Protein AF-A0A4Z1RIA7-F1 (afdb_monomer_lite)

pLDDT: mean 84.28, std 18.76, range [36.44, 98.56]

Sequence (255 aa):
MRRILIAASLSALLVACDGTPTATSRDLDDAALQARSAAAPAGDPALAQDLVVSTNEPFLQARVEDGVLVLTGVDIGERRLVVERSIVDGATRTIIGRDATGSVEARVYARPCEDSMSGAAFPLSGELTVDGHGPHPGCARPAAMPAPGEPGADSTGALLPAVFVGRWAPDAAACADPASIEAIVITGDAIRFHESVGRPREVRMEGDDAATVVFAYEGEGHQWESEQRLRLPEADTLEITGPEQLRLQRVRCAE

Foldseek 3Di:
DDDDDDDDDDDDDDDDDDDDDPPDPDPVPVVVVVPPPPPQPPADPQLVAWKWWAFPVQGWIWTDDPQWTWIDGDPPHTDIFGWPDWDGHHQKIWTWTDDPVAIKIKIKGQPWDQAPQQRDIERIWMFMQDRNRDRGTTGMHHPPFDDPVPCTPPPPAQFDDPLPAAKWALDQVLLVDPPRQRIWGDDRQWIDGRQKIWGFRDWADPDPFKIWTWTFMDGPSYTDIWIWIWGCPDSQWIWIATPPRDIGIIGGRDD

Organism: NCBI:txid2565782

Secondary structure (DSSP, 8-state):
------------------------S-STTHHHHHTT---PPPPPGGGTS-EEEEESSS-EEEEEETTEEEEEETTT--EEEEEEEEEEETTEEEEEEE-SS-EEEEEEESS-EE-TTT--EESEEEEEEETTEEEEEEEEEETTSPPTTS--TT--PPPPPGGG-EEEESSHHHHH-TT-TT-EEEETTEEEETTEEEEEEEEEESSTTEEEEEEEEEETTEEEEEEEEEEEEETTEEEEE-GGG-EEEEEEPP-

Radius of gyration: 34.76 Å; chains: 1; bounding box: 113×26×97 Å

Structure (mmCIF, N/CA/C/O backbone):
data_AF-A0A4Z1RIA7-F1
#
_entry.id   AF-A0A4Z1RIA7-F1
#
loop_
_atom_site.group_PDB
_atom_site.id
_atom_site.type_symbol
_atom_site.label_atom_id
_atom_site.label_alt_id
_atom_site.label_comp_id
_atom_site.label_asym_id
_atom_site.label_entity_id
_atom_site.label_seq_id
_atom_site.pdbx_PDB_ins_code
_atom_site.Cartn_x
_atom_site.Cartn_y
_atom_site.Cartn_z
_atom_site.occupancy
_atom_site.B_iso_or_equiv
_atom_site.auth_seq_id
_atom_site.auth_comp_id
_atom_site.auth_asym_id
_atom_site.auth_atom_id
_atom_site.pdbx_PDB_model_num
ATOM 1 N N . MET A 1 1 ? 52.836 9.957 -63.590 1.00 36.44 1 MET A N 1
ATOM 2 C CA . MET A 1 1 ? 53.916 9.568 -64.529 1.00 36.44 1 MET A CA 1
ATOM 3 C C . MET A 1 1 ? 55.116 9.066 -63.725 1.00 36.44 1 MET A C 1
ATOM 5 O O . MET A 1 1 ? 55.490 9.784 -62.815 1.00 36.44 1 MET A O 1
ATOM 9 N N . ARG A 1 2 ? 55.680 7.891 -64.093 1.00 39.38 2 ARG A N 1
ATOM 10 C CA . ARG A 1 2 ? 56.975 7.268 -63.667 1.00 39.38 2 ARG A CA 1
ATOM 11 C C . ARG A 1 2 ? 57.122 6.963 -62.156 1.00 39.38 2 ARG A C 1
ATOM 13 O O . ARG A 1 2 ? 57.130 7.889 -61.369 1.00 39.38 2 ARG A O 1
ATOM 20 N N . ARG A 1 3 ? 57.133 5.725 -61.621 1.00 53.41 3 ARG A N 1
ATOM 21 C CA . ARG A 1 3 ? 57.909 4.473 -61.868 1.00 53.41 3 ARG A CA 1
ATOM 22 C C . ARG A 1 3 ? 59.426 4.676 -61.982 1.00 53.41 3 ARG A C 1
ATOM 24 O O . ARG A 1 3 ? 59.824 5.271 -62.972 1.00 53.41 3 ARG A O 1
ATOM 31 N N . ILE A 1 4 ? 60.188 4.109 -61.028 1.00 51.06 4 ILE A N 1
ATOM 32 C CA . ILE A 1 4 ? 61.506 3.401 -61.079 1.00 51.06 4 ILE A CA 1
ATOM 33 C C . ILE A 1 4 ? 61.793 2.989 -59.604 1.00 51.06 4 ILE A C 1
ATOM 35 O O . ILE A 1 4 ? 61.741 3.865 -58.752 1.00 51.06 4 ILE A O 1
ATOM 39 N N . LEU A 1 5 ? 61.830 1.736 -59.120 1.00 50.25 5 LEU A N 1
ATOM 40 C CA . LEU A 1 5 ? 62.559 0.478 -59.408 1.00 50.25 5 LEU A CA 1
ATOM 41 C C . LEU A 1 5 ? 64.058 0.425 -59.001 1.00 50.25 5 LEU A C 1
ATOM 43 O O . LEU A 1 5 ? 64.899 0.989 -59.683 1.00 50.25 5 LEU A O 1
ATOM 47 N N . ILE A 1 6 ? 64.310 -0.433 -57.990 1.00 46.91 6 ILE A N 1
ATOM 48 C CA . ILE A 1 6 ? 65.403 -1.429 -57.816 1.00 46.91 6 ILE A CA 1
ATOM 49 C C . ILE A 1 6 ? 66.757 -0.996 -57.210 1.00 46.91 6 ILE A C 1
ATOM 51 O O . ILE A 1 6 ? 67.418 -0.104 -57.723 1.00 46.91 6 ILE A O 1
ATOM 55 N N . ALA A 1 7 ? 67.178 -1.783 -56.197 1.00 43.69 7 ALA A N 1
ATOM 56 C CA . ALA A 1 7 ? 68.503 -2.418 -55.960 1.00 43.69 7 ALA A CA 1
ATOM 57 C C . ALA A 1 7 ? 68.909 -2.253 -54.477 1.00 43.69 7 ALA A C 1
ATOM 59 O O . ALA A 1 7 ? 69.115 -1.134 -54.032 1.00 43.69 7 ALA A O 1
ATOM 60 N N . ALA A 1 8 ? 68.889 -3.252 -53.585 1.00 51.88 8 ALA A N 1
ATOM 61 C CA . ALA A 1 8 ? 69.599 -4.540 -53.541 1.00 51.88 8 ALA A CA 1
ATOM 62 C C . ALA A 1 8 ? 71.130 -4.423 -53.672 1.00 51.88 8 ALA A C 1
ATOM 64 O O . ALA A 1 8 ? 71.622 -4.258 -54.783 1.00 51.88 8 ALA A O 1
ATOM 65 N N . SER A 1 9 ? 71.856 -4.564 -52.550 1.00 50.50 9 SER A N 1
ATOM 66 C CA . SER A 1 9 ? 73.120 -5.327 -52.356 1.00 50.50 9 SER A CA 1
ATOM 67 C C . SER A 1 9 ? 73.729 -4.949 -50.989 1.00 50.50 9 SER A C 1
ATOM 69 O O . SER A 1 9 ? 73.821 -3.763 -50.703 1.00 50.50 9 SER A O 1
ATOM 71 N N . LEU A 1 10 ? 73.951 -5.834 -50.009 1.00 44.38 10 LEU A N 1
ATOM 72 C CA . LEU A 1 10 ? 74.805 -7.034 -49.868 1.00 44.38 10 LEU A CA 1
ATOM 73 C C . LEU A 1 10 ? 76.137 -6.708 -49.147 1.00 44.38 10 LEU A C 1
ATOM 75 O O . LEU A 1 10 ? 76.879 -5.846 -49.605 1.00 44.38 10 LEU A O 1
ATOM 79 N N . SER A 1 11 ? 76.437 -7.513 -48.112 1.00 42.78 11 SER A N 1
ATOM 80 C CA . SER A 1 11 ? 77.766 -7.801 -47.514 1.00 42.78 11 SER A CA 1
ATOM 81 C C . SER A 1 11 ? 78.312 -6.804 -46.472 1.00 42.78 11 SER A C 1
ATOM 83 O O . SER A 1 11 ? 78.174 -5.606 -46.643 1.00 42.78 11 SER A O 1
ATOM 85 N N . ALA A 1 12 ? 79.022 -7.174 -45.398 1.00 47.47 12 ALA A N 1
ATOM 86 C CA . ALA A 1 12 ? 79.348 -8.439 -44.730 1.00 47.47 12 ALA A CA 1
ATOM 87 C C . ALA A 1 12 ? 80.105 -8.106 -43.413 1.00 47.47 12 ALA A C 1
ATOM 89 O O . ALA A 1 12 ? 80.817 -7.111 -43.371 1.00 47.47 12 ALA A O 1
ATOM 90 N N . LEU A 1 13 ? 79.972 -8.991 -42.410 1.00 56.31 13 LEU A N 1
ATOM 91 C CA . LEU A 1 13 ? 80.941 -9.392 -41.362 1.00 56.31 13 LEU A CA 1
ATOM 92 C C . LEU A 1 13 ? 81.627 -8.331 -40.469 1.00 56.31 13 LEU A C 1
ATOM 94 O O . LEU A 1 13 ? 82.379 -7.498 -40.955 1.00 56.31 13 LEU A O 1
ATOM 98 N N . LEU A 1 14 ? 81.543 -8.519 -39.140 1.00 57.00 14 LEU A N 1
ATOM 99 C CA . LEU A 1 14 ? 82.699 -8.839 -38.277 1.00 57.00 14 LEU A CA 1
ATOM 100 C C . LEU A 1 14 ? 82.263 -9.275 -36.859 1.00 57.00 14 LEU A C 1
ATOM 102 O O . LEU A 1 14 ? 81.163 -8.983 -36.401 1.00 57.00 14 LEU A O 1
ATOM 106 N N . VAL A 1 15 ? 83.141 -10.059 -36.236 1.00 53.97 15 VAL A N 1
ATOM 107 C CA . VAL A 1 15 ? 82.981 -10.990 -35.103 1.00 53.97 15 VAL A CA 1
ATOM 108 C C . VAL A 1 15 ? 83.553 -10.411 -33.785 1.00 53.97 15 VAL A C 1
ATOM 110 O O . VAL A 1 15 ? 84.551 -9.706 -33.858 1.00 53.97 15 VAL A O 1
ATOM 113 N N . ALA A 1 16 ? 82.978 -10.836 -32.635 1.00 46.72 16 ALA A N 1
ATOM 114 C CA . ALA A 1 16 ? 83.535 -10.969 -31.252 1.00 46.72 16 ALA A CA 1
ATOM 115 C C . ALA A 1 16 ? 84.038 -9.712 -30.487 1.00 46.72 16 ALA A C 1
ATOM 117 O O . ALA A 1 16 ? 84.539 -8.785 -31.099 1.00 46.72 16 ALA A O 1
ATOM 118 N N . CYS A 1 17 ? 84.031 -9.589 -29.147 1.00 50.62 17 CYS A N 1
ATOM 119 C CA . CYS A 1 17 ? 83.602 -10.408 -27.997 1.00 50.62 17 CYS A CA 1
ATOM 120 C C . CYS A 1 17 ? 83.458 -9.507 -26.737 1.00 50.62 17 CYS A C 1
ATOM 122 O O . CYS A 1 17 ? 84.152 -8.501 -26.625 1.00 50.62 17 CYS A O 1
ATOM 124 N N . ASP A 1 18 ? 82.624 -9.972 -25.798 1.00 49.59 18 ASP A N 1
ATOM 125 C CA . ASP A 1 18 ? 82.571 -9.760 -24.335 1.00 49.59 18 ASP A CA 1
ATOM 126 C C . ASP A 1 18 ? 82.435 -8.369 -23.683 1.00 49.59 18 ASP A C 1
ATOM 128 O O . ASP A 1 18 ? 83.327 -7.525 -23.701 1.00 49.59 18 ASP A O 1
ATOM 132 N N . GLY A 1 19 ? 81.339 -8.231 -22.923 1.00 47.34 19 GLY A N 1
ATOM 133 C CA . GLY A 1 19 ? 81.166 -7.215 -21.885 1.00 47.34 19 GLY A CA 1
ATOM 134 C C . GLY A 1 19 ? 79.709 -7.039 -21.444 1.00 47.34 19 GLY A C 1
ATOM 135 O O . GLY A 1 19 ? 79.021 -6.190 -21.986 1.00 47.34 19 GLY A O 1
ATOM 136 N N . THR A 1 20 ? 79.270 -7.846 -20.471 1.00 57.53 20 THR A N 1
ATOM 137 C CA . THR A 1 20 ? 78.213 -7.589 -19.457 1.00 57.53 20 THR A CA 1
ATOM 138 C C . THR A 1 20 ? 76.873 -6.954 -19.907 1.00 57.53 20 THR A C 1
ATOM 140 O O . THR A 1 20 ? 76.843 -5.788 -20.298 1.00 57.53 20 THR A O 1
ATOM 143 N N . PRO A 1 21 ? 75.710 -7.623 -19.742 1.00 49.81 21 PRO A N 1
ATOM 144 C CA . PRO A 1 21 ? 74.426 -7.013 -20.075 1.00 49.81 21 PRO A CA 1
ATOM 145 C C . PRO A 1 21 ? 73.998 -6.018 -18.987 1.00 49.81 21 PRO A C 1
ATOM 147 O O . PRO A 1 21 ? 73.459 -6.395 -17.948 1.00 49.81 21 PRO A O 1
ATOM 150 N N . THR A 1 22 ? 74.186 -4.725 -19.247 1.00 47.41 22 THR A N 1
ATOM 151 C CA . THR A 1 22 ? 73.386 -3.682 -18.596 1.00 47.41 22 THR A CA 1
ATOM 152 C C . THR A 1 22 ? 72.028 -3.671 -19.288 1.00 47.41 22 THR A C 1
ATOM 154 O O . THR A 1 22 ? 71.890 -3.153 -20.399 1.00 47.41 22 THR A O 1
ATOM 157 N N . ALA A 1 23 ? 71.044 -4.305 -18.647 1.00 49.53 23 ALA A N 1
ATOM 158 C CA . ALA A 1 23 ? 69.651 -4.305 -19.072 1.00 49.53 23 ALA A CA 1
ATOM 159 C C . ALA A 1 23 ? 69.201 -2.863 -19.338 1.00 49.53 23 ALA A C 1
ATOM 161 O O . ALA A 1 23 ? 69.176 -2.009 -18.451 1.00 49.53 23 ALA A O 1
ATOM 162 N N . THR A 1 24 ? 68.933 -2.588 -20.609 1.00 45.00 24 THR A N 1
ATOM 163 C CA . THR A 1 24 ? 68.524 -1.282 -21.099 1.00 45.00 24 THR A CA 1
ATOM 164 C C . THR A 1 24 ? 67.050 -1.103 -20.771 1.00 45.00 24 THR A C 1
ATOM 166 O O . THR A 1 24 ? 66.215 -1.955 -21.056 1.00 45.00 24 THR A O 1
ATOM 169 N N . SER A 1 25 ? 66.757 0.024 -20.142 1.00 53.94 25 SER A N 1
ATOM 170 C CA . SER A 1 25 ? 65.465 0.504 -19.667 1.00 53.94 25 SER A CA 1
ATOM 171 C C . SER A 1 25 ? 64.460 0.754 -20.802 1.00 53.94 25 SER A C 1
ATOM 173 O O . SER A 1 25 ? 64.159 1.905 -21.122 1.00 53.94 25 SER A O 1
ATOM 175 N N . ARG A 1 26 ? 63.963 -0.307 -21.446 1.00 49.25 26 ARG A N 1
ATOM 176 C CA . ARG A 1 26 ? 62.929 -0.213 -22.494 1.00 49.25 26 ARG A CA 1
ATOM 177 C C . ARG A 1 26 ? 61.716 -1.127 -22.311 1.00 49.25 26 ARG A C 1
ATOM 179 O O . ARG A 1 26 ? 60.815 -1.052 -23.130 1.00 49.25 26 ARG A O 1
ATOM 186 N N . ASP A 1 27 ? 61.649 -1.870 -21.206 1.00 46.81 27 ASP A N 1
ATOM 187 C CA . ASP A 1 27 ? 60.490 -2.709 -20.848 1.00 46.81 27 ASP A CA 1
ATOM 188 C C . ASP A 1 27 ? 59.592 -2.097 -19.752 1.00 46.81 27 ASP A C 1
ATOM 190 O O . ASP A 1 27 ? 58.657 -2.737 -19.278 1.00 46.81 27 ASP A O 1
ATOM 194 N N . LEU A 1 28 ? 59.841 -0.849 -19.331 1.00 50.62 28 LEU A N 1
ATOM 195 C CA . LEU A 1 28 ? 59.046 -0.197 -18.276 1.00 50.62 28 LEU A CA 1
ATOM 196 C C . LEU A 1 28 ? 57.882 0.663 -18.793 1.00 50.62 28 LEU A C 1
ATOM 198 O O . LEU A 1 28 ? 57.026 1.029 -17.991 1.00 50.62 28 LEU A O 1
ATOM 202 N N . ASP A 1 29 ? 57.797 0.929 -20.100 1.00 48.69 29 ASP A N 1
ATOM 203 C CA . ASP A 1 29 ? 56.700 1.733 -20.664 1.00 48.69 29 ASP A CA 1
ATOM 204 C C . ASP A 1 29 ? 55.507 0.893 -21.162 1.00 48.69 29 ASP A C 1
ATOM 206 O O . ASP A 1 29 ? 54.377 1.377 -21.123 1.00 48.69 29 ASP A O 1
ATOM 210 N N . ASP A 1 30 ? 55.695 -0.385 -21.522 1.00 43.84 30 ASP A N 1
ATOM 211 C CA . ASP A 1 30 ? 54.573 -1.260 -21.925 1.00 43.84 30 ASP A CA 1
ATOM 212 C C . ASP A 1 30 ? 53.862 -1.917 -20.725 1.00 43.84 30 ASP A C 1
ATOM 214 O O . ASP A 1 30 ? 52.649 -2.141 -20.751 1.00 43.84 30 ASP A O 1
ATOM 218 N N . ALA A 1 31 ? 54.568 -2.136 -19.609 1.00 45.12 31 ALA A N 1
ATOM 219 C CA . ALA A 1 31 ? 53.955 -2.616 -18.366 1.00 45.12 31 ALA A CA 1
ATOM 220 C C . ALA A 1 31 ? 53.112 -1.531 -17.660 1.00 45.12 31 ALA A C 1
ATOM 222 O O . ALA A 1 31 ? 52.157 -1.843 -16.945 1.00 45.12 31 ALA A O 1
ATOM 223 N N . ALA A 1 32 ? 53.418 -0.248 -17.883 1.00 44.00 32 ALA A N 1
ATOM 224 C CA . ALA A 1 32 ? 52.696 0.874 -17.281 1.00 44.00 32 ALA A CA 1
ATOM 225 C C . ALA A 1 32 ? 51.374 1.217 -18.000 1.00 44.00 32 ALA A C 1
ATOM 227 O O . ALA A 1 32 ? 50.494 1.835 -17.394 1.00 44.00 32 ALA A O 1
ATOM 228 N N . LEU A 1 33 ? 51.197 0.783 -19.255 1.00 41.44 33 LEU A N 1
ATOM 229 C CA . LEU A 1 33 ? 49.955 0.962 -20.019 1.00 41.44 33 LEU A CA 1
ATOM 230 C C . LEU A 1 33 ? 48.987 -0.230 -19.909 1.00 41.44 33 LEU A C 1
ATOM 232 O O . LEU A 1 33 ? 47.789 -0.046 -20.115 1.00 41.44 33 LEU A O 1
ATOM 236 N N . GLN A 1 34 ? 49.453 -1.416 -19.500 1.00 47.81 34 GLN A N 1
ATOM 237 C CA . GLN A 1 34 ? 48.581 -2.568 -19.201 1.00 47.81 34 GLN A CA 1
ATOM 238 C C . GLN A 1 34 ? 48.089 -2.624 -17.743 1.00 47.81 34 GLN A C 1
ATOM 240 O O . GLN A 1 34 ? 47.103 -3.299 -17.457 1.00 47.81 34 GLN A O 1
ATOM 245 N N . ALA A 1 35 ? 48.687 -1.858 -16.825 1.00 45.06 35 ALA A N 1
ATOM 246 C CA . ALA A 1 35 ? 48.306 -1.828 -15.407 1.00 45.06 35 ALA A CA 1
ATOM 247 C C . ALA A 1 35 ? 47.296 -0.721 -15.031 1.00 45.06 35 ALA A C 1
ATOM 249 O O . ALA A 1 35 ? 47.181 -0.342 -13.865 1.00 45.06 35 ALA A O 1
ATOM 250 N N . ARG A 1 36 ? 46.541 -0.193 -16.003 1.00 45.31 36 ARG A N 1
ATOM 251 C CA . ARG A 1 36 ? 45.382 0.685 -15.758 1.00 45.31 36 ARG A CA 1
ATOM 252 C C . ARG A 1 36 ? 44.105 0.143 -16.393 1.00 45.31 36 ARG A C 1
ATOM 254 O O . ARG A 1 36 ? 43.278 0.904 -16.880 1.00 45.31 36 ARG A O 1
ATOM 261 N N . SER A 1 37 ? 43.892 -1.170 -16.330 1.00 46.12 37 SER A N 1
ATOM 262 C CA . SER A 1 37 ? 42.518 -1.644 -16.170 1.00 46.12 37 SER A CA 1
ATOM 263 C C . SER A 1 37 ? 42.153 -1.354 -14.717 1.00 46.12 37 SER A C 1
ATOM 265 O O . SER A 1 37 ? 42.380 -2.165 -13.823 1.00 46.12 37 SER A O 1
ATOM 267 N N . ALA A 1 38 ? 41.726 -0.114 -14.459 1.00 48.28 38 ALA A N 1
ATOM 268 C CA . ALA A 1 38 ? 41.054 0.200 -13.214 1.00 48.28 38 ALA A CA 1
ATOM 269 C C . ALA A 1 38 ? 39.897 -0.793 -13.120 1.00 48.28 38 ALA A C 1
ATOM 271 O O . ALA A 1 38 ? 39.023 -0.789 -13.989 1.00 48.28 38 ALA A O 1
ATOM 272 N N . ALA A 1 39 ? 39.942 -1.685 -12.129 1.00 48.97 39 ALA A N 1
ATOM 273 C CA . ALA A 1 39 ? 38.781 -2.473 -11.768 1.00 48.97 39 ALA A CA 1
ATOM 274 C C . ALA A 1 39 ? 37.627 -1.476 -11.654 1.00 48.97 39 ALA A C 1
ATOM 276 O O . ALA A 1 39 ? 37.709 -0.536 -10.856 1.00 48.97 39 ALA A O 1
ATOM 277 N N . ALA A 1 40 ? 36.628 -1.611 -12.531 1.00 54.59 40 ALA A N 1
ATOM 278 C CA . ALA A 1 40 ? 35.425 -0.803 -12.440 1.00 54.59 40 ALA A CA 1
ATOM 279 C C . ALA A 1 40 ? 34.949 -0.883 -10.983 1.00 54.59 40 ALA A C 1
ATOM 281 O O . ALA A 1 40 ? 35.028 -1.975 -10.402 1.00 54.59 40 ALA A O 1
ATOM 282 N N . PRO A 1 41 ? 34.548 0.239 -10.360 1.00 53.59 41 PRO A N 1
ATOM 283 C CA . PRO A 1 41 ? 34.044 0.190 -8.998 1.00 53.59 41 PRO A CA 1
ATOM 284 C C . PRO A 1 41 ? 32.973 -0.896 -8.952 1.00 53.59 41 PRO A C 1
ATOM 286 O O . PRO A 1 41 ? 32.062 -0.899 -9.781 1.00 53.59 41 PRO A O 1
ATOM 289 N N . ALA A 1 42 ? 33.147 -1.866 -8.052 1.00 64.38 42 ALA A N 1
ATOM 290 C CA . ALA A 1 42 ? 32.151 -2.901 -7.851 1.00 64.38 42 ALA A CA 1
ATOM 291 C C . ALA A 1 42 ? 30.824 -2.185 -7.573 1.00 64.38 42 ALA A C 1
ATOM 293 O O . ALA A 1 42 ? 30.738 -1.390 -6.636 1.00 64.38 42 ALA A O 1
ATOM 294 N N . GLY A 1 43 ? 29.849 -2.374 -8.464 1.00 71.56 43 GLY A N 1
ATOM 295 C CA . GLY A 1 43 ? 28.546 -1.734 -8.345 1.00 71.56 43 GLY A CA 1
ATOM 296 C C . GLY A 1 43 ? 27.844 -2.162 -7.062 1.00 71.56 43 GLY A C 1
ATOM 297 O O . GLY A 1 43 ? 28.168 -3.208 -6.495 1.00 71.56 43 GLY A O 1
ATOM 298 N N . ASP A 1 44 ? 26.882 -1.361 -6.608 1.00 81.69 44 ASP A N 1
ATOM 299 C CA . ASP A 1 44 ? 26.087 -1.722 -5.434 1.00 81.69 44 ASP A CA 1
ATOM 300 C C . ASP A 1 44 ? 25.414 -3.097 -5.653 1.00 81.69 44 ASP A C 1
ATOM 302 O O . ASP A 1 44 ? 24.692 -3.271 -6.645 1.00 81.69 44 ASP A O 1
ATOM 306 N N . PRO A 1 45 ? 25.636 -4.092 -4.771 1.00 82.81 45 PRO A N 1
ATOM 307 C CA . PRO A 1 45 ? 25.074 -5.429 -4.941 1.00 82.81 45 PRO A CA 1
ATOM 308 C C . PRO A 1 45 ? 23.540 -5.425 -4.983 1.00 82.81 45 PRO A C 1
ATOM 310 O O . PRO A 1 45 ? 22.958 -6.274 -5.659 1.00 82.81 45 PRO A O 1
ATOM 313 N N . ALA A 1 46 ? 22.873 -4.454 -4.345 1.00 83.81 46 ALA A N 1
ATOM 314 C CA . ALA A 1 46 ? 21.417 -4.324 -4.379 1.00 83.81 46 ALA A CA 1
ATOM 315 C C . ALA A 1 46 ? 20.878 -4.044 -5.791 1.00 83.81 46 ALA A C 1
ATOM 317 O O . ALA A 1 46 ? 19.718 -4.343 -6.081 1.00 83.81 46 ALA A O 1
ATOM 318 N N . LEU A 1 47 ? 21.716 -3.503 -6.681 1.00 92.31 47 LEU A N 1
ATOM 319 C CA . LEU A 1 47 ? 21.361 -3.218 -8.066 1.00 92.31 47 LEU A CA 1
ATOM 320 C C . LEU A 1 47 ? 21.606 -4.402 -9.006 1.00 92.31 47 LEU A C 1
ATOM 322 O O . LEU A 1 47 ? 21.111 -4.369 -10.127 1.00 92.31 47 LEU A O 1
ATOM 326 N N . ALA A 1 48 ? 22.349 -5.436 -8.603 1.00 89.94 48 ALA A N 1
ATOM 327 C CA . ALA A 1 48 ? 22.739 -6.537 -9.493 1.00 89.94 48 ALA A CA 1
ATOM 328 C C . ALA A 1 48 ? 21.628 -7.580 -9.736 1.00 89.94 48 ALA A C 1
ATOM 330 O O . ALA A 1 48 ? 21.679 -8.314 -10.719 1.00 89.94 48 ALA A O 1
ATOM 331 N N . GLN A 1 49 ? 20.635 -7.636 -8.853 1.00 91.56 49 GLN A N 1
ATOM 332 C CA . GLN A 1 49 ? 19.525 -8.597 -8.873 1.00 91.56 49 GLN A CA 1
ATOM 333 C C . GLN A 1 49 ? 18.363 -8.170 -9.784 1.00 91.56 49 GLN A C 1
ATOM 335 O O . GLN A 1 49 ? 18.400 -7.099 -10.388 1.00 91.56 49 GLN A O 1
ATOM 340 N N . ASP A 1 50 ? 17.315 -8.983 -9.871 1.00 95.19 50 ASP A N 1
ATOM 341 C CA . ASP A 1 50 ? 16.073 -8.610 -10.553 1.00 95.19 50 ASP A CA 1
ATOM 342 C C . ASP A 1 50 ? 15.348 -7.490 -9.808 1.00 95.19 50 ASP A C 1
ATOM 344 O O . ASP A 1 50 ? 15.333 -7.437 -8.574 1.00 95.19 50 ASP A O 1
ATOM 348 N N . LEU A 1 51 ? 14.759 -6.566 -10.562 1.00 96.75 51 LEU A N 1
ATOM 349 C CA . LEU A 1 51 ? 14.247 -5.302 -10.038 1.00 96.75 51 LEU A CA 1
ATOM 350 C C . LEU A 1 51 ? 12.844 -5.021 -10.561 1.00 96.75 51 LEU A C 1
ATOM 352 O O . LEU A 1 51 ? 12.496 -5.361 -11.691 1.00 96.75 51 LEU A O 1
ATOM 356 N N . VAL A 1 52 ? 12.064 -4.335 -9.736 1.00 97.50 52 VAL A N 1
ATOM 357 C CA . VAL A 1 52 ? 10.798 -3.711 -10.115 1.00 97.50 52 VAL A CA 1
ATOM 358 C C . VAL A 1 52 ? 10.939 -2.211 -9.903 1.00 97.50 52 VAL A C 1
ATOM 360 O O . VAL A 1 52 ? 11.381 -1.787 -8.836 1.00 97.50 52 VAL A O 1
ATOM 363 N N . VAL A 1 53 ? 10.575 -1.426 -10.912 1.00 97.88 53 VAL A N 1
ATOM 364 C CA . VAL A 1 53 ? 10.472 0.036 -10.848 1.00 97.88 53 VAL A CA 1
ATOM 365 C C . VAL A 1 53 ? 9.013 0.411 -11.039 1.00 97.88 53 VAL A C 1
ATOM 367 O O . VAL A 1 53 ? 8.413 -0.012 -12.027 1.00 97.88 53 VAL A O 1
ATOM 370 N N . SER A 1 54 ? 8.471 1.208 -10.127 1.00 96.44 54 SER A N 1
ATOM 371 C CA . SER A 1 54 ? 7.085 1.674 -10.154 1.00 96.44 54 SER A CA 1
ATOM 372 C C . SER A 1 54 ? 7.059 3.196 -10.099 1.00 96.44 54 SER A C 1
ATOM 374 O O . SER A 1 54 ? 7.728 3.787 -9.252 1.00 96.44 54 SER A O 1
ATOM 376 N N . THR A 1 55 ? 6.313 3.829 -11.001 1.00 95.81 55 THR A N 1
ATOM 377 C CA . THR A 1 55 ? 6.186 5.291 -11.090 1.00 95.81 55 THR A CA 1
ATOM 378 C C . THR A 1 55 ? 4.799 5.749 -10.672 1.00 95.81 55 THR A C 1
ATOM 380 O O . THR A 1 55 ? 3.816 5.040 -10.889 1.00 95.81 55 THR A O 1
ATOM 383 N N . ASN A 1 56 ? 4.722 6.957 -10.112 1.00 88.81 56 ASN A N 1
ATOM 384 C CA . ASN A 1 56 ? 3.450 7.530 -9.664 1.00 88.81 56 ASN A CA 1
ATOM 385 C C . ASN A 1 56 ? 2.660 8.091 -10.838 1.00 88.81 56 ASN A C 1
ATOM 387 O O . ASN A 1 56 ? 1.466 7.851 -10.952 1.00 88.81 56 ASN A O 1
ATOM 391 N N . GLU A 1 57 ? 3.340 8.788 -11.750 1.00 88.88 57 GLU A N 1
ATOM 392 C CA . GLU A 1 57 ? 2.715 9.325 -12.952 1.00 88.88 57 GLU A CA 1
ATOM 393 C C . GLU A 1 57 ? 3.644 9.210 -14.173 1.00 88.88 57 GLU A C 1
ATOM 395 O O . GLU A 1 57 ? 4.762 9.744 -14.161 1.00 88.88 57 GLU A O 1
ATOM 400 N N . PRO A 1 58 ? 3.193 8.547 -15.256 1.00 92.25 58 PRO A N 1
ATOM 401 C CA . PRO A 1 58 ? 2.020 7.673 -15.318 1.00 92.25 58 PRO A CA 1
ATOM 402 C C . PRO A 1 58 ? 2.215 6.438 -14.422 1.00 92.25 58 PRO A C 1
ATOM 404 O O . PRO A 1 58 ? 3.349 6.089 -14.105 1.00 92.25 58 PRO A O 1
ATOM 407 N N . PHE A 1 59 ? 1.126 5.784 -14.012 1.00 93.06 59 PHE A N 1
ATOM 408 C CA . PHE A 1 59 ? 1.146 4.570 -13.180 1.00 93.06 59 PHE A CA 1
ATOM 409 C C . PHE A 1 59 ? 1.716 3.374 -13.959 1.00 93.06 59 PHE A C 1
ATOM 411 O O . PHE A 1 59 ? 0.979 2.523 -14.468 1.00 93.06 59 PHE A O 1
ATOM 418 N N . LEU A 1 60 ? 3.039 3.350 -14.108 1.00 96.19 60 LEU A N 1
ATOM 419 C CA . LEU A 1 60 ? 3.785 2.333 -14.831 1.00 96.19 60 LEU A CA 1
ATOM 420 C C . LEU A 1 60 ? 4.553 1.457 -13.856 1.00 96.19 60 LEU A C 1
ATOM 422 O O . LEU A 1 60 ? 5.063 1.919 -12.836 1.00 96.19 60 LEU A O 1
ATOM 426 N N . GLN A 1 61 ? 4.712 0.197 -14.239 1.00 96.75 61 GLN A N 1
ATOM 427 C CA . GLN A 1 61 ? 5.594 -0.734 -13.565 1.00 96.75 61 GLN A CA 1
ATOM 428 C C . GLN A 1 61 ? 6.451 -1.472 -14.590 1.00 96.75 61 GLN A C 1
ATOM 430 O O . GLN A 1 61 ? 5.926 -2.124 -15.494 1.00 96.75 61 GLN A O 1
ATOM 435 N N . ALA A 1 62 ? 7.769 -1.402 -14.421 1.00 97.94 62 ALA A N 1
ATOM 436 C CA . ALA A 1 62 ? 8.736 -2.182 -15.179 1.00 97.94 62 ALA A CA 1
ATOM 437 C C . ALA A 1 62 ? 9.370 -3.242 -14.275 1.00 97.94 62 ALA A C 1
ATOM 439 O O . ALA A 1 62 ? 10.044 -2.911 -13.300 1.00 97.94 62 ALA A O 1
ATOM 440 N N . ARG A 1 63 ? 9.180 -4.518 -14.611 1.00 97.38 63 ARG A N 1
ATOM 441 C CA . ARG A 1 63 ? 9.848 -5.656 -13.967 1.00 97.38 63 ARG A CA 1
ATOM 442 C C . ARG A 1 63 ? 10.949 -6.177 -14.879 1.00 97.38 63 ARG A C 1
ATOM 444 O O . ARG A 1 63 ? 10.686 -6.470 -16.041 1.00 97.38 63 ARG A O 1
ATOM 451 N N . VAL A 1 64 ? 12.164 -6.294 -14.358 1.00 95.81 64 VAL A N 1
ATOM 452 C CA . VAL A 1 64 ? 13.318 -6.848 -15.072 1.00 95.81 64 VAL A CA 1
ATOM 453 C C . VAL A 1 64 ? 13.660 -8.193 -14.458 1.00 95.81 64 VAL A C 1
ATOM 455 O O . VAL A 1 64 ? 14.015 -8.241 -13.284 1.00 95.81 64 VAL A O 1
ATOM 458 N N . GLU A 1 65 ? 13.535 -9.252 -15.252 1.00 89.94 65 GLU A N 1
ATOM 459 C CA . GLU A 1 65 ? 13.753 -10.641 -14.840 1.00 89.94 65 GLU A CA 1
ATOM 460 C C . GLU A 1 65 ? 14.219 -11.456 -16.050 1.00 89.94 65 GLU A C 1
ATOM 462 O O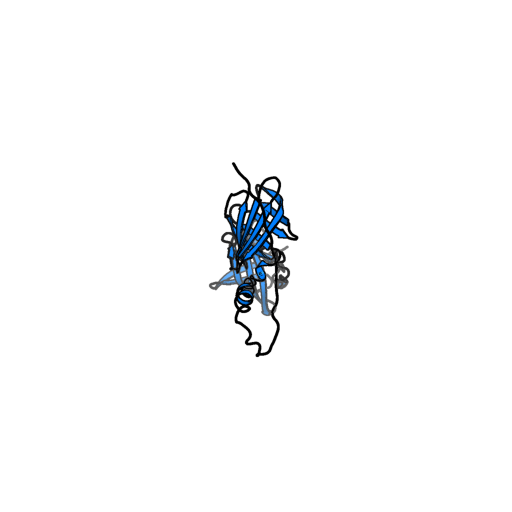 . GLU A 1 65 ? 13.690 -11.293 -17.153 1.00 89.94 65 GLU A O 1
ATOM 467 N N . ASP A 1 66 ? 15.247 -12.288 -15.867 1.00 87.88 66 ASP A N 1
ATOM 468 C CA . ASP A 1 66 ? 15.768 -13.210 -16.891 1.00 87.88 66 ASP A CA 1
ATOM 469 C C . ASP A 1 66 ? 16.061 -12.562 -18.263 1.00 87.88 66 ASP A C 1
ATOM 471 O O . ASP A 1 66 ? 15.843 -13.144 -19.328 1.00 87.88 66 ASP A O 1
ATOM 475 N N . GLY A 1 67 ? 16.559 -11.321 -18.262 1.00 91.75 67 GLY A N 1
ATOM 476 C CA . GLY A 1 67 ? 16.882 -10.587 -19.493 1.00 91.75 67 GLY A CA 1
ATOM 477 C C . GLY A 1 67 ? 15.661 -10.074 -20.269 1.00 91.75 67 GLY A C 1
ATOM 478 O O . GLY A 1 67 ? 15.796 -9.637 -21.414 1.00 91.75 67 GLY A O 1
ATOM 479 N N . VAL A 1 68 ? 14.479 -10.083 -19.653 1.00 96.88 68 VAL A N 1
ATOM 480 C CA . VAL A 1 68 ? 13.251 -9.487 -20.181 1.00 96.88 68 VAL A CA 1
ATOM 481 C C . VAL A 1 68 ? 12.832 -8.323 -19.287 1.00 96.88 68 VAL A C 1
ATOM 483 O O . VAL A 1 68 ? 12.835 -8.428 -18.063 1.00 96.88 68 VAL A O 1
ATOM 486 N N . LEU A 1 69 ? 12.456 -7.204 -19.905 1.00 97.94 69 LEU A N 1
ATOM 487 C CA . LEU A 1 69 ? 11.782 -6.096 -19.239 1.00 97.94 69 LEU A CA 1
ATOM 488 C C . LEU A 1 69 ? 10.292 -6.192 -19.565 1.00 97.94 69 LEU A C 1
ATOM 490 O O . LEU A 1 69 ? 9.888 -6.035 -20.715 1.00 97.94 69 LEU A O 1
ATOM 494 N N . VAL A 1 70 ? 9.475 -6.467 -18.556 1.00 97.94 70 VAL A N 1
ATOM 495 C CA . VAL A 1 70 ? 8.015 -6.479 -18.655 1.00 97.94 70 VAL A CA 1
ATOM 496 C C . VAL A 1 70 ? 7.498 -5.133 -18.167 1.00 97.94 70 VAL A C 1
ATOM 498 O O . VAL A 1 70 ? 7.601 -4.817 -16.983 1.00 97.94 70 VAL A O 1
ATOM 501 N N . LEU A 1 71 ? 6.972 -4.334 -19.088 1.00 97.75 71 LEU A N 1
ATOM 502 C CA . LEU A 1 71 ? 6.313 -3.069 -18.804 1.00 97.75 71 LEU A CA 1
ATOM 503 C C . LEU A 1 71 ? 4.803 -3.304 -18.702 1.00 97.75 71 LEU A C 1
ATOM 505 O O . LEU A 1 71 ? 4.202 -3.936 -19.567 1.00 97.75 71 LEU A O 1
ATOM 509 N N . THR A 1 72 ? 4.198 -2.764 -17.655 1.00 96.81 72 THR A N 1
ATOM 510 C CA . THR A 1 72 ? 2.750 -2.768 -17.425 1.00 96.81 72 THR A CA 1
ATOM 511 C C . THR A 1 72 ? 2.302 -1.379 -16.990 1.00 96.81 72 THR A C 1
ATOM 513 O O . THR A 1 72 ? 3.098 -0.607 -16.453 1.00 96.81 72 THR A O 1
ATOM 516 N N . GLY A 1 73 ? 1.038 -1.049 -17.227 1.00 93.00 73 GLY A N 1
ATOM 517 C CA . GLY A 1 73 ? 0.428 0.198 -16.777 1.00 93.00 73 GLY A CA 1
ATOM 518 C C . GLY A 1 73 ? -1.046 0.255 -17.153 1.00 93.00 73 GLY A C 1
ATOM 519 O O . GLY A 1 73 ? -1.497 -0.523 -17.997 1.00 93.00 73 GLY A O 1
ATOM 520 N N . VAL A 1 74 ? -1.784 1.177 -16.533 1.00 85.06 74 VAL A N 1
ATOM 521 C CA . VAL A 1 74 ? -3.249 1.297 -16.680 1.00 85.06 74 VAL A CA 1
ATOM 522 C C . VAL A 1 74 ? -3.675 1.440 -18.149 1.00 85.06 74 VAL A C 1
ATOM 524 O O . VAL A 1 74 ? -4.636 0.800 -18.568 1.00 85.06 74 VAL A O 1
ATOM 527 N N . ASP A 1 75 ? -2.906 2.188 -18.947 1.00 84.00 75 ASP A N 1
ATOM 528 C CA . ASP A 1 75 ? -3.278 2.552 -20.324 1.00 84.00 75 ASP A CA 1
ATOM 529 C C . ASP A 1 75 ? -2.464 1.850 -21.424 1.00 84.00 75 ASP A C 1
ATOM 531 O O . ASP A 1 75 ? -2.665 2.120 -22.608 1.00 84.00 75 ASP A O 1
ATOM 535 N N . ILE A 1 76 ? -1.524 0.965 -21.071 1.00 83.06 76 ILE A N 1
ATOM 536 C CA . ILE A 1 76 ? -0.544 0.427 -22.037 1.00 83.06 76 ILE A CA 1
ATOM 537 C C . ILE A 1 76 ? -0.527 -1.104 -22.159 1.00 83.06 76 ILE A C 1
ATOM 539 O O . ILE A 1 76 ? 0.216 -1.638 -22.983 1.00 83.06 76 ILE A O 1
ATOM 543 N N . GLY A 1 77 ? -1.362 -1.815 -21.393 1.00 87.25 77 GLY A N 1
ATOM 544 C CA . GLY A 1 77 ? -1.351 -3.282 -21.350 1.00 87.25 77 GLY A CA 1
ATOM 545 C C . GLY A 1 77 ? -0.002 -3.854 -20.888 1.00 87.25 77 GLY A C 1
ATOM 546 O O . GLY A 1 77 ? 0.861 -3.128 -20.396 1.00 87.25 77 GLY A O 1
ATOM 547 N N . GLU A 1 78 ? 0.187 -5.171 -21.022 1.00 95.38 78 GLU A N 1
ATOM 548 C CA . GLU A 1 78 ? 1.505 -5.791 -20.826 1.00 95.38 78 GLU A CA 1
ATOM 549 C C . GLU A 1 78 ? 2.325 -5.697 -22.114 1.00 95.38 78 GLU A C 1
ATOM 551 O O . GLU A 1 78 ? 1.869 -6.080 -23.195 1.00 95.38 78 GLU A O 1
ATOM 556 N N . ARG A 1 79 ? 3.573 -5.251 -21.985 1.00 96.06 79 ARG A N 1
ATOM 557 C CA . ARG A 1 79 ? 4.542 -5.178 -23.072 1.00 96.06 79 ARG A CA 1
ATOM 558 C C . ARG A 1 79 ? 5.852 -5.813 -22.625 1.00 96.06 79 ARG A C 1
ATOM 560 O O . ARG A 1 79 ? 6.383 -5.488 -21.568 1.00 96.06 79 ARG A O 1
ATOM 567 N N . ARG A 1 80 ? 6.376 -6.744 -23.420 1.00 97.81 80 ARG A N 1
ATOM 568 C CA . ARG A 1 80 ? 7.576 -7.527 -23.088 1.00 97.81 80 ARG A CA 1
ATOM 569 C C . ARG A 1 80 ? 8.708 -7.133 -24.023 1.00 97.81 80 ARG A C 1
ATOM 571 O O . ARG A 1 80 ? 8.596 -7.313 -25.232 1.00 97.81 80 ARG A O 1
ATOM 578 N N . LEU A 1 81 ? 9.791 -6.621 -23.455 1.00 98.12 81 LEU A N 1
ATOM 579 C CA . LEU A 1 81 ? 10.936 -6.095 -24.182 1.00 98.12 81 LEU A CA 1
ATOM 580 C C . LEU A 1 81 ? 12.176 -6.942 -23.892 1.00 98.12 81 LEU A C 1
ATOM 582 O O . LEU A 1 81 ? 12.435 -7.308 -22.746 1.00 98.12 81 LEU A O 1
ATOM 586 N N . VAL A 1 82 ? 12.964 -7.237 -24.924 1.00 98.31 82 VAL A N 1
ATOM 587 C CA . VAL A 1 82 ? 14.256 -7.916 -24.754 1.00 98.31 82 VAL A CA 1
ATOM 588 C C . VAL A 1 82 ? 15.247 -6.907 -24.190 1.00 98.31 82 VAL A C 1
ATOM 590 O O . VAL A 1 82 ? 15.396 -5.820 -24.752 1.00 98.31 82 VAL A O 1
ATOM 593 N N . VAL A 1 83 ? 15.924 -7.242 -23.090 1.00 98.12 83 VAL A N 1
ATOM 594 C CA . VAL A 1 83 ? 16.960 -6.378 -22.513 1.00 98.12 83 VAL A CA 1
ATOM 595 C C . VAL A 1 83 ? 18.193 -6.407 -23.412 1.00 98.12 83 VAL A C 1
ATOM 597 O O . VAL A 1 83 ? 18.907 -7.402 -23.486 1.00 98.12 83 VAL A O 1
ATOM 600 N N . GLU A 1 84 ? 18.466 -5.290 -24.081 1.00 97.81 84 GLU A N 1
ATOM 601 C CA . GLU A 1 84 ? 19.656 -5.122 -24.923 1.00 97.81 84 GLU A CA 1
ATOM 602 C C . GLU A 1 84 ? 20.873 -4.694 -24.103 1.00 97.81 84 GLU A C 1
ATOM 604 O O . GLU A 1 84 ? 22.017 -4.999 -24.443 1.00 97.81 84 GLU A O 1
ATOM 609 N N . ARG A 1 85 ? 20.631 -3.940 -23.026 1.00 96.75 85 ARG A N 1
ATOM 610 C CA . ARG A 1 85 ? 21.685 -3.362 -22.196 1.00 96.75 85 ARG A CA 1
ATOM 611 C C . ARG A 1 85 ? 21.244 -3.318 -20.744 1.00 96.75 85 ARG A C 1
ATOM 613 O O . ARG A 1 85 ? 20.162 -2.841 -20.438 1.00 96.75 85 ARG A O 1
ATOM 620 N N . SER A 1 86 ? 22.121 -3.749 -19.846 1.00 96.94 86 SER A N 1
ATOM 621 C CA . SER A 1 86 ? 21.974 -3.578 -18.401 1.00 96.94 86 SER A CA 1
ATOM 622 C C . SER A 1 86 ? 23.354 -3.290 -17.823 1.00 96.94 86 SER A C 1
ATOM 624 O O . SER A 1 86 ? 24.200 -4.179 -17.787 1.00 96.94 86 SER A O 1
ATOM 626 N N . ILE A 1 87 ? 23.603 -2.045 -17.420 1.00 96.06 87 ILE A N 1
ATOM 627 C CA . ILE A 1 87 ? 24.905 -1.609 -16.899 1.00 96.06 87 ILE A CA 1
ATOM 628 C C . ILE A 1 87 ? 24.731 -1.056 -15.499 1.00 96.06 87 ILE A C 1
ATOM 630 O O . ILE A 1 87 ? 23.890 -0.185 -15.286 1.00 96.06 87 ILE A O 1
ATOM 634 N N . VAL A 1 88 ? 25.563 -1.538 -14.580 1.00 95.69 88 VAL A N 1
ATOM 635 C CA . VAL A 1 88 ? 25.741 -0.952 -13.253 1.00 95.69 88 VAL A CA 1
ATOM 636 C C . VAL A 1 88 ? 26.995 -0.084 -13.283 1.00 95.69 88 VAL A C 1
ATOM 638 O O . VAL A 1 88 ? 28.058 -0.553 -13.684 1.00 95.69 88 VAL A O 1
ATOM 641 N N . ASP A 1 89 ? 26.856 1.172 -12.877 1.00 93.62 89 ASP A N 1
ATOM 642 C CA . ASP A 1 89 ? 27.939 2.139 -12.722 1.00 93.62 89 ASP A CA 1
ATOM 643 C C . ASP A 1 89 ? 27.804 2.810 -11.348 1.00 93.62 89 ASP A C 1
ATOM 645 O O . ASP A 1 89 ? 26.886 3.599 -11.097 1.00 93.62 89 ASP A O 1
ATOM 649 N N . GLY A 1 90 ? 28.673 2.412 -10.416 1.00 92.44 90 GLY A N 1
ATOM 650 C CA . GLY A 1 90 ? 28.606 2.820 -9.014 1.00 92.44 90 GLY A CA 1
ATOM 651 C C . GLY A 1 90 ? 27.248 2.507 -8.375 1.00 92.44 90 GLY A C 1
ATOM 652 O O . GLY A 1 90 ? 26.863 1.346 -8.235 1.00 92.44 90 GLY A O 1
ATOM 653 N N . ALA A 1 91 ? 26.529 3.562 -7.987 1.00 95.00 91 ALA A N 1
ATOM 654 C CA . ALA A 1 91 ? 25.227 3.502 -7.322 1.00 95.00 91 ALA A CA 1
ATOM 655 C C . ALA A 1 91 ? 24.036 3.598 -8.295 1.00 95.00 91 ALA A C 1
ATOM 657 O O . ALA A 1 91 ? 22.920 3.887 -7.866 1.0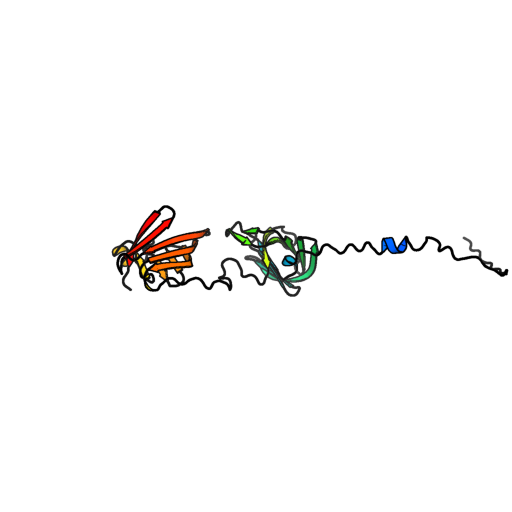0 95.00 91 ALA A O 1
ATOM 658 N N . THR A 1 92 ? 24.251 3.419 -9.603 1.00 97.38 92 THR A N 1
ATOM 659 C CA . THR A 1 92 ? 23.186 3.487 -10.615 1.00 97.38 92 THR A CA 1
ATOM 660 C C . THR A 1 92 ? 23.208 2.261 -11.519 1.00 97.38 92 THR A C 1
ATOM 662 O O . THR A 1 92 ? 24.265 1.854 -11.993 1.00 97.38 92 THR A O 1
ATOM 665 N N . ARG A 1 93 ? 22.037 1.702 -11.827 1.00 97.56 93 ARG A N 1
ATOM 666 C CA . ARG A 1 93 ? 21.850 0.710 -12.887 1.00 97.56 93 ARG A CA 1
ATOM 667 C C . ARG A 1 93 ? 20.949 1.273 -13.971 1.00 97.56 93 ARG A C 1
ATOM 669 O O . ARG A 1 93 ? 19.864 1.755 -13.682 1.00 97.56 93 ARG A O 1
ATOM 676 N N . THR A 1 94 ? 21.392 1.194 -15.220 1.00 98.12 94 THR A N 1
ATOM 677 C CA . THR A 1 94 ? 20.586 1.546 -16.397 1.00 98.12 94 THR A CA 1
ATOM 678 C C . THR A 1 94 ? 20.274 0.281 -17.184 1.00 98.12 94 THR A C 1
ATOM 680 O O . THR A 1 94 ? 21.197 -0.412 -17.620 1.00 98.12 94 THR A O 1
ATOM 683 N N . ILE A 1 95 ? 18.989 -0.014 -17.364 1.00 98.38 95 ILE A N 1
ATOM 684 C CA . ILE A 1 95 ? 18.473 -1.133 -18.154 1.00 98.38 95 ILE A CA 1
ATOM 685 C C . ILE A 1 95 ? 17.715 -0.571 -19.355 1.00 98.38 95 ILE A C 1
ATOM 687 O O . ILE A 1 95 ? 16.869 0.299 -19.192 1.00 98.38 95 ILE A O 1
ATOM 691 N N . ILE A 1 96 ? 18.002 -1.072 -20.554 1.00 98.38 96 ILE A N 1
ATOM 692 C CA . ILE A 1 96 ? 17.313 -0.698 -21.790 1.00 98.38 96 ILE A CA 1
ATOM 693 C C . ILE A 1 96 ? 16.741 -1.966 -22.416 1.00 98.38 96 ILE A C 1
ATOM 695 O O . ILE A 1 96 ? 17.492 -2.876 -22.778 1.00 98.38 96 ILE A O 1
ATOM 699 N N . GLY A 1 97 ? 15.417 -2.006 -22.540 1.00 98.19 97 GLY A N 1
ATOM 700 C CA . GLY A 1 97 ? 14.682 -3.027 -23.276 1.00 98.19 97 GLY A CA 1
ATOM 701 C C . GLY A 1 97 ? 14.144 -2.485 -24.598 1.00 98.19 97 GLY A C 1
ATOM 702 O O . GLY A 1 97 ? 13.764 -1.314 -24.673 1.00 98.19 97 GLY A O 1
ATOM 703 N N . ARG A 1 98 ? 14.081 -3.329 -25.634 1.00 98.19 98 ARG A N 1
ATOM 704 C CA . ARG A 1 98 ? 13.431 -3.000 -26.913 1.00 98.19 98 ARG A CA 1
ATOM 705 C C . ARG A 1 98 ? 12.484 -4.084 -27.406 1.00 98.19 98 ARG A C 1
ATOM 707 O O . ARG A 1 98 ? 12.640 -5.266 -27.101 1.00 98.19 98 ARG A O 1
ATOM 714 N N . ASP A 1 99 ? 11.524 -3.651 -28.209 1.00 96.88 99 ASP A N 1
ATOM 715 C CA . ASP A 1 99 ? 10.662 -4.494 -29.028 1.00 96.88 99 ASP A CA 1
ATOM 716 C C . ASP A 1 99 ? 10.378 -3.814 -30.383 1.00 96.88 99 ASP A C 1
ATOM 718 O O . ASP A 1 99 ? 11.027 -2.834 -30.751 1.00 96.88 99 ASP A O 1
ATOM 722 N N . ALA A 1 100 ? 9.421 -4.341 -31.153 1.00 95.56 100 ALA A N 1
ATOM 723 C CA . ALA A 1 100 ? 9.052 -3.779 -32.453 1.00 95.56 100 ALA A CA 1
ATOM 724 C C . ALA A 1 100 ? 8.376 -2.395 -32.369 1.00 95.56 100 ALA A C 1
ATOM 726 O O . ALA A 1 100 ? 8.337 -1.679 -33.368 1.00 95.56 100 ALA A O 1
ATOM 727 N N . THR A 1 101 ? 7.837 -2.029 -31.206 1.00 93.25 101 THR A N 1
ATOM 728 C CA . THR A 1 101 ? 7.079 -0.790 -30.989 1.00 93.25 101 THR A CA 1
ATOM 729 C C . THR A 1 101 ? 7.987 0.345 -30.507 1.00 93.25 101 THR A C 1
ATOM 731 O O . THR A 1 101 ? 7.683 1.510 -30.749 1.00 93.25 101 THR A O 1
ATOM 734 N N . GLY A 1 102 ? 9.121 0.032 -29.872 1.00 96.62 102 GLY A N 1
ATOM 735 C CA . GLY A 1 102 ? 10.054 1.036 -29.366 1.00 96.62 102 GLY A CA 1
ATOM 736 C C . GLY A 1 102 ? 10.943 0.537 -28.226 1.00 96.62 102 GLY A C 1
ATOM 737 O O . GLY A 1 102 ? 11.448 -0.586 -28.263 1.00 96.62 102 GLY A O 1
ATOM 738 N N . SER A 1 103 ? 11.201 1.395 -27.239 1.00 98.06 103 SER A N 1
ATOM 739 C CA . SER A 1 103 ? 12.188 1.140 -26.185 1.00 98.06 103 SER A CA 1
ATOM 740 C C . SER A 1 103 ? 11.756 1.643 -24.821 1.00 98.06 103 SER A C 1
ATOM 742 O O . SER A 1 103 ? 11.185 2.723 -24.706 1.00 98.06 103 SER A O 1
ATOM 744 N N . VAL A 1 104 ? 12.150 0.913 -23.783 1.00 98.38 104 VAL A N 1
ATOM 745 C CA . VAL A 1 104 ? 11.965 1.300 -22.385 1.00 98.38 104 VAL A CA 1
ATOM 746 C C . VAL A 1 104 ? 13.328 1.374 -21.714 1.00 98.38 104 VAL A C 1
ATOM 748 O O . VAL A 1 104 ? 14.086 0.405 -21.745 1.00 98.38 104 VAL A O 1
ATOM 751 N N . GLU A 1 105 ? 13.634 2.515 -21.103 1.00 98.56 105 GLU A N 1
ATOM 752 C CA . GLU A 1 105 ? 14.794 2.694 -20.231 1.00 98.56 105 GLU A CA 1
ATOM 753 C C . GLU A 1 105 ? 14.331 2.747 -18.774 1.00 98.56 105 GLU A C 1
ATOM 755 O O . GLU A 1 105 ? 13.499 3.577 -18.413 1.00 98.56 105 GLU A O 1
ATOM 760 N N . ALA A 1 106 ? 14.892 1.873 -17.940 1.00 98.31 106 ALA A N 1
ATOM 761 C CA . ALA A 1 106 ? 14.752 1.907 -16.494 1.00 98.31 106 ALA A CA 1
ATOM 762 C C . ALA A 1 106 ? 16.090 2.294 -15.861 1.00 98.31 106 ALA A C 1
ATOM 764 O O . ALA A 1 106 ? 17.103 1.613 -16.049 1.00 98.31 106 ALA A O 1
ATOM 765 N N . ARG A 1 107 ? 16.094 3.382 -15.092 1.00 98.44 107 ARG A N 1
ATOM 766 C CA . ARG A 1 107 ? 17.262 3.861 -14.354 1.00 98.44 107 ARG A CA 1
ATOM 767 C C . ARG A 1 107 ? 16.996 3.723 -12.866 1.00 98.44 107 ARG A C 1
ATOM 769 O O . ARG A 1 107 ? 16.062 4.320 -12.355 1.00 98.44 107 ARG A O 1
ATOM 776 N N . VAL A 1 108 ? 17.799 2.920 -12.181 1.00 98.44 108 VAL A N 1
ATOM 777 C CA . VAL A 1 108 ? 17.627 2.591 -10.763 1.00 98.44 108 VAL A CA 1
ATOM 778 C C . VAL A 1 108 ? 18.818 3.110 -9.981 1.00 98.44 108 VAL A C 1
ATOM 780 O O . VAL A 1 108 ? 19.959 2.891 -10.383 1.00 98.44 108 VAL A O 1
ATOM 783 N N . TYR A 1 109 ? 18.558 3.773 -8.863 1.00 97.88 109 TYR A N 1
ATOM 784 C CA . TYR A 1 109 ? 19.579 4.356 -8.002 1.00 97.88 109 TYR A CA 1
ATOM 785 C C . TYR A 1 109 ? 19.565 3.674 -6.633 1.00 97.88 109 TYR A C 1
ATOM 787 O O . TYR A 1 109 ? 18.497 3.491 -6.043 1.00 97.88 109 TYR A O 1
ATOM 795 N N . ALA A 1 110 ? 20.749 3.366 -6.100 1.00 96.81 110 ALA A N 1
ATOM 796 C CA . ALA A 1 110 ? 20.944 2.837 -4.751 1.00 96.81 110 ALA A CA 1
ATOM 797 C C . ALA A 1 110 ? 20.770 3.932 -3.686 1.00 96.81 110 ALA A C 1
ATOM 799 O O . ALA A 1 110 ? 21.712 4.351 -3.016 1.00 96.81 110 ALA A O 1
ATOM 800 N N . ARG A 1 111 ? 19.546 4.451 -3.576 1.00 95.94 111 ARG A N 1
ATOM 801 C CA . ARG A 1 111 ? 19.129 5.405 -2.547 1.00 95.94 111 ARG A CA 1
ATOM 802 C C . ARG A 1 111 ? 17.689 5.107 -2.120 1.00 95.94 111 ARG A C 1
ATOM 804 O O . ARG A 1 111 ? 16.886 4.791 -3.000 1.00 95.94 111 ARG A O 1
ATOM 811 N N . PRO A 1 112 ? 17.352 5.248 -0.827 1.00 94.38 112 PRO A N 1
ATOM 812 C CA . PRO A 1 112 ? 15.985 5.070 -0.355 1.00 94.38 112 PRO A CA 1
ATOM 813 C C . PRO A 1 112 ? 15.000 6.001 -1.066 1.00 94.38 112 PRO A C 1
ATOM 815 O O . PRO A 1 112 ? 15.354 7.114 -1.463 1.00 94.38 112 PRO A O 1
ATOM 818 N N . CYS A 1 113 ? 13.766 5.534 -1.204 1.00 95.00 113 CYS A N 1
ATOM 819 C CA . CYS A 1 113 ? 12.660 6.253 -1.821 1.00 95.00 113 CYS A CA 1
ATOM 820 C C . CYS A 1 113 ? 11.416 6.084 -0.952 1.00 95.00 113 CYS A C 1
ATOM 822 O O . CYS A 1 113 ? 11.172 4.993 -0.447 1.00 95.00 113 CYS A O 1
ATOM 824 N N . GLU A 1 114 ? 10.646 7.148 -0.780 1.00 90.44 114 GLU A N 1
ATOM 825 C CA . GLU A 1 114 ? 9.307 7.080 -0.206 1.00 90.44 114 GLU A CA 1
ATOM 826 C C . GLU A 1 114 ? 8.334 7.423 -1.327 1.00 90.44 114 GLU A C 1
ATOM 828 O O . GLU A 1 114 ? 8.481 8.458 -1.984 1.00 90.44 114 GLU A O 1
ATOM 833 N N . 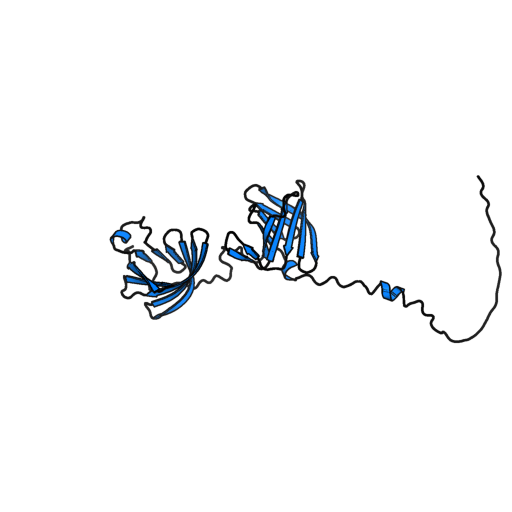ASP A 1 115 ? 7.396 6.523 -1.600 1.00 85.81 115 ASP A N 1
ATOM 834 C CA . ASP A 1 115 ? 6.360 6.782 -2.586 1.00 85.81 115 ASP A CA 1
ATOM 835 C C . ASP A 1 115 ? 5.453 7.903 -2.071 1.00 85.81 115 ASP A C 1
ATOM 837 O O . ASP A 1 115 ? 4.777 7.754 -1.058 1.00 85.81 115 ASP A O 1
ATOM 841 N N . SER A 1 116 ? 5.401 9.020 -2.798 1.00 82.56 116 SER A N 1
ATOM 842 C CA . SER A 1 116 ? 4.608 10.187 -2.411 1.00 82.56 116 SER A CA 1
ATOM 843 C C . SER A 1 116 ? 3.096 9.947 -2.383 1.00 82.56 116 SER A C 1
ATOM 845 O O . SER A 1 116 ? 2.382 10.773 -1.823 1.00 82.56 116 SER A O 1
ATOM 847 N N . MET A 1 117 ? 2.595 8.889 -3.032 1.00 81.12 117 MET A N 1
ATOM 848 C CA . MET A 1 117 ? 1.165 8.574 -3.077 1.00 81.12 117 MET A CA 1
ATOM 849 C C . MET A 1 117 ? 0.729 7.647 -1.941 1.00 81.12 117 MET A C 1
ATOM 851 O O . MET A 1 117 ? -0.371 7.818 -1.428 1.00 81.12 117 MET A O 1
ATOM 855 N N . SER A 1 118 ? 1.563 6.678 -1.551 1.00 79.06 118 SER A N 1
ATOM 856 C CA . SER A 1 118 ? 1.233 5.701 -0.499 1.00 79.06 118 SER A CA 1
ATOM 857 C C . SER A 1 118 ? 1.988 5.901 0.819 1.00 79.06 118 SER A C 1
ATOM 859 O O . SER A 1 118 ? 1.616 5.312 1.830 1.00 79.06 118 SER A O 1
ATOM 861 N N . GLY A 1 119 ? 3.068 6.687 0.823 1.00 82.50 119 GLY A N 1
ATOM 862 C CA . GLY A 1 119 ? 4.028 6.762 1.929 1.00 82.50 119 GLY A CA 1
ATOM 863 C C . GLY A 1 119 ? 4.904 5.510 2.067 1.00 82.50 119 GLY A C 1
ATOM 864 O O . GLY A 1 119 ? 5.662 5.387 3.029 1.00 82.50 119 GLY A O 1
ATOM 865 N N . ALA A 1 120 ? 4.814 4.551 1.138 1.00 83.62 120 ALA A N 1
ATOM 866 C CA . ALA A 1 120 ? 5.570 3.310 1.228 1.00 83.62 120 ALA A CA 1
ATOM 867 C C . ALA A 1 120 ? 7.076 3.555 1.069 1.00 83.62 120 ALA A C 1
ATOM 869 O O . ALA A 1 120 ? 7.524 4.199 0.119 1.00 83.62 120 ALA A O 1
ATOM 870 N N . ALA A 1 121 ? 7.865 2.974 1.973 1.00 87.12 121 ALA A N 1
ATOM 871 C CA . ALA A 1 121 ? 9.319 3.028 1.916 1.00 87.12 121 ALA A CA 1
ATOM 872 C C . ALA A 1 121 ? 9.888 1.926 1.011 1.00 87.12 121 ALA A C 1
ATOM 874 O O . ALA A 1 121 ? 9.579 0.740 1.149 1.00 87.12 121 ALA A O 1
ATOM 875 N N . PHE A 1 122 ? 10.794 2.321 0.125 1.00 93.75 122 PHE A N 1
ATOM 876 C CA . PHE A 1 122 ? 11.506 1.460 -0.804 1.00 93.75 122 PHE A CA 1
ATOM 877 C C . PHE A 1 122 ? 13.020 1.608 -0.618 1.00 93.75 122 PHE A C 1
ATOM 879 O O . PHE A 1 122 ? 13.519 2.712 -0.375 1.00 93.75 122 PHE A O 1
ATOM 886 N N . PRO A 1 123 ? 13.790 0.519 -0.780 1.00 94.38 123 PRO A N 1
ATOM 887 C CA . PRO A 1 123 ? 15.242 0.565 -0.622 1.00 94.38 123 PRO A CA 1
ATOM 888 C C . PRO A 1 123 ? 15.948 1.307 -1.767 1.00 94.38 123 PRO A C 1
ATOM 890 O O . PRO A 1 123 ? 17.096 1.718 -1.605 1.00 94.38 123 PRO A O 1
ATOM 893 N N . LEU A 1 124 ? 15.286 1.455 -2.920 1.00 97.25 124 LEU A N 1
ATOM 894 C CA . LEU A 1 124 ? 15.844 2.035 -4.137 1.00 97.25 124 LEU A CA 1
ATOM 895 C C . LEU A 1 124 ? 14.873 3.076 -4.715 1.00 97.25 124 LEU A C 1
ATOM 897 O O . LEU A 1 124 ? 13.656 2.964 -4.575 1.00 97.25 124 LEU A O 1
ATOM 901 N N . SER A 1 125 ? 15.407 4.055 -5.439 1.00 97.69 125 SER A N 1
ATOM 902 C CA . SER A 1 125 ? 14.612 4.949 -6.294 1.00 97.69 125 SER A CA 1
ATOM 903 C C . SER A 1 125 ? 14.783 4.549 -7.753 1.00 97.69 125 SER A C 1
ATOM 905 O O . SER A 1 125 ? 15.826 3.997 -8.116 1.00 97.69 125 SER A O 1
ATOM 907 N N . GLY A 1 126 ? 13.809 4.855 -8.601 1.00 97.88 126 GLY A N 1
ATOM 908 C CA . GLY A 1 126 ? 13.889 4.536 -10.018 1.00 97.88 126 GLY A CA 1
ATOM 909 C C . GLY A 1 126 ? 13.206 5.564 -10.904 1.00 97.88 126 GLY A C 1
ATOM 910 O O . GLY A 1 126 ? 12.407 6.372 -10.452 1.00 97.88 126 GLY A O 1
ATOM 911 N N . GLU A 1 127 ? 13.545 5.536 -12.181 1.00 98.25 127 GLU A N 1
ATOM 912 C CA . GLU A 1 127 ? 12.946 6.364 -13.218 1.00 98.25 127 GLU A CA 1
ATOM 913 C C . GLU A 1 127 ? 12.679 5.509 -14.456 1.00 98.25 127 GLU A C 1
ATOM 915 O O . GLU A 1 127 ? 13.499 4.654 -14.811 1.00 98.25 127 GLU A O 1
ATOM 920 N N . LEU A 1 128 ? 11.552 5.759 -15.126 1.00 98.44 128 LEU A N 1
ATOM 921 C CA . LEU A 1 128 ? 11.190 5.107 -16.384 1.00 98.44 128 LEU A CA 1
ATOM 922 C C . LEU A 1 128 ? 11.109 6.115 -17.526 1.00 98.44 128 LEU A C 1
ATOM 924 O O . LEU A 1 128 ? 10.478 7.158 -17.403 1.00 98.44 128 LEU A O 1
ATOM 928 N N . THR A 1 129 ? 11.708 5.782 -18.664 1.00 98.38 129 THR A N 1
ATOM 929 C CA . THR A 1 129 ? 11.481 6.480 -19.934 1.00 98.38 129 THR A CA 1
ATOM 930 C C . THR A 1 129 ? 10.916 5.483 -20.938 1.00 98.38 129 THR A C 1
ATOM 932 O O . THR A 1 129 ? 11.576 4.496 -21.261 1.00 98.38 129 THR A O 1
ATOM 935 N N . VAL A 1 130 ? 9.700 5.721 -21.430 1.00 97.44 130 VAL A N 1
ATOM 936 C CA . VAL A 1 130 ? 8.981 4.823 -22.348 1.00 97.44 130 VAL A CA 1
ATOM 937 C C . VAL A 1 130 ? 8.839 5.501 -23.700 1.00 97.44 130 VAL A C 1
ATOM 939 O O . VAL A 1 130 ? 8.232 6.559 -23.808 1.00 97.44 130 VAL A O 1
ATOM 942 N N . ASP A 1 131 ? 9.436 4.911 -24.733 1.00 96.44 131 ASP A N 1
ATOM 943 C CA . ASP A 1 131 ? 9.422 5.411 -26.113 1.00 96.44 131 ASP A CA 1
ATOM 944 C C . ASP A 1 131 ? 9.828 6.899 -26.233 1.00 96.44 131 ASP A C 1
ATOM 946 O O . ASP A 1 131 ? 9.350 7.635 -27.091 1.00 96.44 131 ASP A O 1
ATOM 950 N N . GLY A 1 132 ? 10.735 7.348 -25.356 1.00 95.81 132 GLY A N 1
ATOM 951 C CA . GLY A 1 132 ? 11.212 8.735 -25.285 1.00 95.81 132 GLY A CA 1
ATOM 952 C C . GLY A 1 132 ? 10.382 9.671 -24.397 1.00 95.81 132 GLY A C 1
ATOM 953 O O . GLY A 1 132 ? 10.771 10.824 -24.223 1.00 95.81 132 GLY A O 1
ATOM 954 N N . HIS A 1 133 ? 9.285 9.197 -23.804 1.00 95.75 133 HIS A N 1
ATOM 955 C CA . HIS A 1 133 ? 8.496 9.928 -22.814 1.00 95.75 133 HIS A CA 1
ATOM 956 C C . HIS A 1 133 ? 9.003 9.628 -21.397 1.00 95.75 133 HIS A C 1
ATOM 958 O O . HIS A 1 133 ? 9.090 8.466 -21.002 1.00 95.75 133 HIS A O 1
ATOM 964 N N . GLY A 1 134 ? 9.384 10.673 -20.659 1.00 94.44 134 GLY A N 1
ATOM 965 C CA . GLY A 1 134 ? 10.000 10.577 -19.332 1.00 94.44 134 GLY A CA 1
ATOM 966 C C . GLY A 1 134 ? 11.172 11.561 -19.158 1.00 94.44 134 GLY A C 1
ATOM 967 O O . GLY A 1 134 ? 11.321 12.473 -19.977 1.00 94.44 134 GLY A O 1
ATOM 968 N N . PRO A 1 135 ? 12.009 11.397 -18.114 1.00 96.50 135 PRO A N 1
ATOM 969 C CA . PRO A 1 135 ? 11.933 10.346 -17.100 1.00 96.50 135 PRO A CA 1
ATOM 970 C C . PRO A 1 135 ? 10.731 10.537 -16.168 1.00 96.50 135 PRO A C 1
ATOM 972 O O . PRO A 1 135 ? 10.481 11.628 -15.662 1.00 96.50 135 PRO A O 1
ATOM 975 N N . HIS A 1 136 ? 9.999 9.457 -15.935 1.00 97.06 136 HIS A N 1
ATOM 976 C CA . HIS A 1 136 ? 8.928 9.369 -14.955 1.00 97.06 136 HIS A CA 1
ATOM 977 C C . HIS A 1 136 ? 9.528 8.892 -13.631 1.00 97.06 136 HIS A C 1
ATOM 979 O O . HIS A 1 136 ? 10.048 7.773 -13.593 1.00 97.06 136 HIS A O 1
ATOM 985 N N . PRO A 1 137 ? 9.532 9.723 -12.576 1.00 96.94 137 PRO A N 1
ATOM 986 C CA . PRO A 1 137 ? 10.130 9.362 -11.301 1.00 96.94 137 PRO A CA 1
ATOM 987 C C . PRO A 1 137 ? 9.275 8.339 -10.555 1.00 96.94 137 PRO A C 1
ATOM 989 O O . PRO A 1 137 ? 8.048 8.300 -10.672 1.00 96.94 137 PRO A O 1
ATOM 992 N N . GLY A 1 138 ? 9.946 7.517 -9.762 1.00 96.31 138 GLY A N 1
ATOM 993 C CA . GLY A 1 138 ? 9.323 6.450 -9.009 1.00 96.31 138 GLY A CA 1
ATOM 994 C C . GLY A 1 138 ? 10.254 5.824 -7.982 1.00 96.31 138 GLY A C 1
ATOM 995 O O . GLY A 1 138 ? 11.394 6.253 -7.763 1.00 96.31 138 GLY A O 1
ATOM 996 N N . CYS A 1 139 ? 9.759 4.763 -7.364 1.00 97.31 139 CYS A N 1
ATOM 997 C CA . CYS A 1 139 ? 10.530 3.947 -6.444 1.00 97.31 139 CYS A CA 1
ATOM 998 C C . CYS A 1 139 ? 10.851 2.588 -7.068 1.00 97.31 139 CYS A C 1
ATOM 1000 O O . CYS A 1 139 ? 10.237 2.154 -8.045 1.00 97.31 139 CYS A O 1
ATOM 1002 N N . ALA A 1 140 ? 11.859 1.918 -6.520 1.00 97.25 140 ALA A N 1
ATOM 1003 C CA . ALA A 1 140 ? 12.297 0.622 -6.998 1.00 97.25 140 ALA A CA 1
ATOM 1004 C C . ALA A 1 140 ? 12.554 -0.346 -5.843 1.00 97.25 140 ALA A C 1
ATOM 1006 O O . ALA A 1 140 ? 12.899 0.036 -4.725 1.00 97.25 140 ALA A O 1
ATOM 1007 N N . ARG A 1 141 ? 12.405 -1.637 -6.122 1.00 95.38 141 ARG A N 1
ATOM 1008 C CA . ARG A 1 141 ? 12.675 -2.712 -5.166 1.00 95.38 141 ARG A CA 1
ATOM 1009 C C . ARG A 1 141 ? 13.268 -3.934 -5.859 1.00 95.38 141 ARG A C 1
ATOM 1011 O O . ARG A 1 141 ? 13.068 -4.106 -7.063 1.00 95.38 141 ARG A O 1
ATOM 1018 N N . PRO A 1 142 ? 13.938 -4.822 -5.108 1.00 94.62 142 PRO A N 1
ATOM 1019 C CA . PRO A 1 142 ? 14.214 -6.173 -5.576 1.00 94.62 142 PRO A CA 1
ATOM 1020 C C . PRO A 1 142 ? 12.910 -6.862 -6.003 1.00 94.62 142 PRO A C 1
ATOM 1022 O O . PRO A 1 142 ? 11.889 -6.734 -5.322 1.00 94.62 142 PRO A O 1
ATOM 1025 N N . ALA A 1 143 ? 12.923 -7.618 -7.098 1.00 91.44 143 ALA A N 1
ATOM 1026 C CA . ALA A 1 143 ? 11.733 -8.333 -7.565 1.00 91.44 143 ALA A CA 1
ATOM 1027 C C . ALA A 1 143 ? 11.243 -9.381 -6.549 1.00 91.44 143 ALA A C 1
ATOM 1029 O O . ALA A 1 143 ? 10.037 -9.586 -6.421 1.00 91.44 143 ALA A O 1
ATOM 1030 N N . ALA A 1 144 ? 12.169 -9.973 -5.784 1.00 87.88 144 ALA A N 1
ATOM 1031 C CA . ALA A 1 144 ? 11.880 -10.912 -4.700 1.00 87.88 144 ALA A CA 1
ATOM 1032 C C . ALA A 1 144 ? 11.266 -10.256 -3.448 1.00 87.88 144 ALA A C 1
ATOM 1034 O O . ALA A 1 144 ? 10.705 -10.955 -2.607 1.00 87.88 144 ALA A O 1
ATOM 1035 N N . MET A 1 145 ? 11.371 -8.930 -3.301 1.00 84.44 145 MET A N 1
ATOM 1036 C CA . MET A 1 145 ? 10.700 -8.203 -2.223 1.00 84.44 145 MET A CA 1
ATOM 1037 C C . MET A 1 145 ? 9.203 -8.097 -2.559 1.00 84.44 145 MET A C 1
ATOM 1039 O O . MET A 1 145 ? 8.886 -7.762 -3.697 1.00 84.44 145 MET A O 1
ATOM 1043 N N . PRO A 1 146 ? 8.272 -8.354 -1.627 1.00 79.81 146 PRO A N 1
ATOM 1044 C CA . PRO A 1 146 ? 6.838 -8.181 -1.878 1.00 79.81 146 PRO A CA 1
ATOM 1045 C C . PRO A 1 146 ? 6.493 -6.725 -2.233 1.00 79.81 146 PRO A C 1
ATOM 1047 O O . PRO A 1 146 ? 7.234 -5.798 -1.888 1.00 79.81 146 PRO A O 1
ATOM 1050 N N . ALA A 1 147 ? 5.383 -6.510 -2.947 1.00 78.44 147 ALA A N 1
ATOM 1051 C CA . ALA A 1 147 ? 4.897 -5.153 -3.184 1.00 78.44 147 ALA A CA 1
ATOM 1052 C C . ALA A 1 147 ? 4.448 -4.516 -1.854 1.00 78.44 147 ALA A C 1
ATOM 1054 O O . ALA A 1 147 ? 3.895 -5.218 -1.004 1.00 78.44 147 ALA A O 1
ATOM 1055 N N . PRO A 1 148 ? 4.654 -3.207 -1.639 1.00 69.12 148 PRO A N 1
ATOM 1056 C CA . PRO A 1 148 ? 4.064 -2.540 -0.485 1.00 69.12 148 PRO A CA 1
ATOM 1057 C C . PRO A 1 148 ? 2.540 -2.681 -0.497 1.00 69.12 148 PRO A C 1
ATOM 1059 O O . PRO A 1 148 ? 1.917 -2.577 -1.551 1.00 69.12 148 PRO A O 1
ATOM 1062 N N . GLY A 1 149 ? 1.952 -2.958 0.667 1.00 59.78 149 GLY A N 1
ATOM 1063 C CA . GLY A 1 149 ? 0.519 -3.242 0.806 1.00 59.78 149 GLY A CA 1
ATOM 1064 C C . GLY A 1 149 ? 0.134 -4.712 0.591 1.00 59.78 149 GLY A C 1
ATOM 1065 O O . GLY A 1 149 ? -0.896 -5.144 1.105 1.00 59.78 149 GLY A O 1
ATOM 1066 N N . GLU A 1 150 ? 0.973 -5.529 -0.057 1.00 44.78 150 GLU A N 1
ATOM 1067 C CA . GLU A 1 150 ? 0.829 -6.984 0.046 1.00 44.78 150 GLU A CA 1
ATOM 1068 C C . GLU A 1 150 ? 1.374 -7.435 1.409 1.00 44.78 150 GLU A C 1
ATOM 1070 O O . GLU A 1 150 ? 2.456 -6.988 1.812 1.00 44.78 150 GLU A O 1
ATOM 1075 N N . PRO A 1 151 ? 0.667 -8.305 2.157 1.00 42.66 151 PRO A N 1
ATOM 1076 C CA . PRO A 1 151 ? 1.209 -8.880 3.378 1.00 42.66 151 PRO A CA 1
ATOM 1077 C C . PRO A 1 151 ? 2.513 -9.599 3.028 1.00 42.66 151 PRO A C 1
ATOM 1079 O O . PRO A 1 151 ? 2.506 -10.667 2.416 1.00 42.66 151 PRO A O 1
ATOM 1082 N N . GLY A 1 152 ? 3.652 -8.989 3.364 1.00 41.81 152 GLY A N 1
ATOM 1083 C CA . GLY A 1 152 ? 4.948 -9.614 3.147 1.00 41.81 152 GLY A CA 1
ATOM 1084 C C . GLY A 1 152 ? 5.007 -10.962 3.862 1.00 41.81 152 GLY A C 1
ATOM 1085 O O . GLY A 1 152 ? 4.303 -11.177 4.849 1.00 41.81 152 GLY A O 1
ATOM 1086 N N . ALA A 1 153 ? 5.865 -11.866 3.397 1.00 41.50 153 ALA A N 1
ATOM 1087 C CA . ALA A 1 153 ? 6.060 -13.188 4.000 1.00 41.50 153 ALA A CA 1
ATOM 1088 C C . ALA A 1 153 ? 6.493 -13.153 5.490 1.00 41.50 153 ALA A C 1
ATOM 1090 O O . ALA A 1 153 ? 6.482 -14.192 6.140 1.00 41.50 153 ALA A O 1
ATOM 1091 N N . ASP A 1 154 ? 6.782 -11.968 6.043 1.00 43.44 154 ASP A N 1
ATOM 1092 C CA . ASP A 1 154 ? 7.018 -11.720 7.474 1.00 43.44 154 ASP A CA 1
ATOM 1093 C C . ASP A 1 154 ? 5.752 -11.313 8.263 1.00 43.44 154 ASP A C 1
ATOM 1095 O O . ASP A 1 154 ? 5.816 -10.993 9.449 1.00 43.44 154 ASP A O 1
ATOM 1099 N N . SER A 1 155 ? 4.569 -11.333 7.643 1.00 44.22 155 SER A N 1
ATOM 1100 C CA . SER A 1 155 ? 3.288 -11.040 8.297 1.00 44.22 155 SER A CA 1
ATOM 1101 C C . SER A 1 155 ? 2.666 -12.269 8.970 1.00 44.22 155 SER A C 1
ATOM 1103 O O . SER A 1 155 ? 1.493 -12.582 8.787 1.00 44.22 155 SER A O 1
ATOM 1105 N N . THR A 1 156 ? 3.402 -12.919 9.871 1.00 48.28 156 THR A N 1
ATOM 1106 C CA . THR A 1 156 ? 2.741 -13.532 11.037 1.00 48.28 156 THR A CA 1
ATOM 1107 C C . THR A 1 156 ? 2.282 -12.400 11.955 1.00 48.28 156 THR A C 1
ATOM 1109 O O . THR A 1 156 ? 2.902 -12.121 12.977 1.00 48.28 156 THR A O 1
ATOM 1112 N N . GLY A 1 157 ? 1.239 -11.672 11.539 1.00 59.16 157 GLY A N 1
ATOM 1113 C CA . GLY A 1 157 ? 0.614 -10.643 12.366 1.00 59.16 157 GLY A CA 1
ATOM 1114 C C . GLY A 1 157 ? 0.176 -11.252 13.695 1.00 59.16 157 GLY A C 1
ATOM 1115 O O . GLY A 1 157 ? -0.360 -12.363 13.725 1.00 59.16 157 GLY A O 1
ATOM 1116 N N . ALA A 1 158 ? 0.442 -10.553 14.798 1.00 81.88 158 ALA A N 1
ATOM 1117 C CA . ALA A 1 158 ? -0.022 -10.979 16.111 1.00 81.88 158 ALA A CA 1
ATOM 1118 C C . ALA A 1 158 ? -1.555 -11.075 16.095 1.00 81.88 158 ALA A C 1
ATOM 1120 O O . ALA A 1 158 ? -2.216 -10.159 15.625 1.00 81.88 158 ALA A O 1
ATOM 1121 N N . LEU A 1 159 ? -2.139 -12.169 16.584 1.00 92.12 159 LEU A N 1
ATOM 1122 C CA . LEU A 1 159 ? -3.597 -12.304 16.609 1.00 92.12 159 LEU A CA 1
ATOM 1123 C C . LEU A 1 159 ? -4.187 -11.609 17.837 1.00 92.12 159 LEU A C 1
ATOM 1125 O O . LEU A 1 159 ? -3.674 -11.741 18.950 1.00 92.12 159 LEU A O 1
ATOM 1129 N N . LEU A 1 160 ? -5.303 -10.915 17.635 1.00 94.25 160 LEU A N 1
ATOM 1130 C CA . LEU A 1 160 ? -6.132 -10.401 18.711 1.00 94.25 160 LEU A CA 1
ATOM 1131 C C . LEU A 1 160 ? -6.765 -11.560 19.499 1.00 94.25 160 LEU A C 1
ATOM 1133 O O . LEU A 1 160 ? -7.272 -12.515 18.900 1.00 94.25 160 LEU A O 1
ATOM 1137 N N . PRO A 1 161 ? -6.782 -11.479 20.840 1.00 94.25 161 PRO A N 1
ATOM 1138 C CA . PRO A 1 161 ? -7.454 -12.452 21.687 1.00 94.25 161 PRO A CA 1
ATOM 1139 C C . PRO A 1 161 ? -8.941 -12.578 21.358 1.00 94.25 161 PRO A C 1
ATOM 1141 O O . PRO A 1 161 ? -9.634 -11.582 21.145 1.00 94.25 161 PRO A O 1
ATOM 1144 N N . ALA A 1 162 ? -9.449 -13.811 21.411 1.00 94.94 162 ALA A N 1
ATOM 1145 C CA . ALA A 1 162 ? -10.839 -14.124 21.085 1.00 94.94 162 ALA A CA 1
ATOM 1146 C C . ALA A 1 162 ? -11.862 -13.343 21.931 1.00 94.94 162 ALA A C 1
ATOM 1148 O O . ALA A 1 162 ? -12.961 -13.084 21.456 1.00 94.94 162 ALA A O 1
ATOM 1149 N N . VAL A 1 163 ? -11.500 -12.916 23.148 1.00 95.25 163 VAL A N 1
ATOM 1150 C CA . VAL A 1 163 ? -12.379 -12.119 24.023 1.00 95.25 163 VAL A CA 1
ATOM 1151 C C . VAL A 1 163 ? -12.786 -10.775 23.399 1.00 95.25 163 VAL A C 1
ATOM 1153 O O . VAL A 1 163 ? -13.901 -10.304 23.627 1.00 95.25 163 VAL A O 1
ATOM 1156 N N . PHE A 1 164 ? -11.929 -10.182 22.558 1.00 97.19 164 PHE A N 1
ATOM 1157 C CA . PHE A 1 164 ? -12.201 -8.907 21.883 1.00 97.19 164 PHE A CA 1
ATOM 1158 C C . PHE A 1 164 ? -12.938 -9.072 20.550 1.00 97.19 164 PHE A C 1
ATOM 1160 O O . PHE A 1 164 ? -13.482 -8.099 20.029 1.00 97.19 164 PHE A O 1
ATOM 1167 N N . VAL A 1 165 ? -12.967 -10.284 19.989 1.00 96.81 165 VAL A N 1
ATOM 1168 C CA . VAL A 1 165 ? -13.610 -10.564 18.700 1.00 96.81 165 VAL A CA 1
ATOM 1169 C C . VAL A 1 165 ? -15.120 -10.356 18.815 1.00 96.81 165 VAL A C 1
ATOM 1171 O O . VAL A 1 165 ? -15.746 -10.727 19.811 1.00 96.81 165 VAL A O 1
ATOM 1174 N N . GLY A 1 166 ? -15.698 -9.730 17.792 1.00 96.19 166 GLY A N 1
ATOM 1175 C CA . GLY A 1 166 ? -17.125 -9.435 17.716 1.00 96.19 166 GLY A CA 1
ATOM 1176 C C . GLY A 1 166 ? -17.425 -8.091 17.059 1.00 96.19 166 GLY A C 1
ATOM 1177 O O . GLY A 1 166 ? -16.525 -7.328 16.694 1.00 96.19 166 GLY A O 1
ATOM 1178 N N . ARG A 1 167 ? -18.720 -7.802 16.914 1.00 96.62 167 ARG A N 1
ATOM 1179 C CA . ARG A 1 167 ? -19.212 -6.479 16.526 1.00 96.62 167 ARG A CA 1
ATOM 1180 C C . ARG A 1 167 ? -19.509 -5.662 17.777 1.00 96.62 167 ARG A C 1
ATOM 1182 O O . ARG A 1 167 ? -20.166 -6.144 18.698 1.00 96.62 167 ARG A O 1
ATOM 1189 N N . TRP A 1 168 ? -19.049 -4.421 17.779 1.00 97.81 168 TRP A N 1
ATOM 1190 C CA . TRP A 1 168 ? -19.191 -3.497 18.895 1.00 97.81 168 TRP A CA 1
ATOM 1191 C C . TRP A 1 168 ? -19.748 -2.170 18.391 1.00 97.81 168 TRP A C 1
ATOM 1193 O O . TRP A 1 168 ? -19.328 -1.695 17.339 1.00 97.81 168 TRP A O 1
ATOM 1203 N N . ALA A 1 169 ? -20.669 -1.550 19.119 1.00 97.31 169 ALA A N 1
ATOM 1204 C CA . ALA A 1 169 ? -21.288 -0.286 18.713 1.00 97.31 169 ALA A CA 1
ATOM 1205 C C . ALA A 1 169 ? -21.384 0.697 19.892 1.00 97.31 169 ALA A C 1
ATOM 1207 O O . ALA A 1 169 ? -21.213 0.278 21.032 1.00 97.31 169 ALA A O 1
ATOM 1208 N N . PRO A 1 170 ? -21.610 2.003 19.668 1.00 96.56 170 PRO A N 1
ATOM 1209 C CA . PRO A 1 170 ? -21.768 2.979 20.754 1.00 96.56 170 PRO A CA 1
ATOM 1210 C C . PRO A 1 170 ? -22.864 2.603 21.758 1.00 96.56 170 PRO A C 1
ATOM 1212 O O . PRO A 1 170 ? -22.704 2.813 22.958 1.00 96.56 170 PRO A O 1
ATOM 1215 N N . ASP A 1 171 ? -23.960 2.028 21.262 1.00 96.25 171 ASP A N 1
ATOM 1216 C CA . ASP A 1 171 ? -25.127 1.637 22.042 1.00 96.25 171 ASP A CA 1
ATOM 1217 C C . ASP A 1 171 ? -25.952 0.546 21.328 1.00 96.25 171 ASP A C 1
ATOM 1219 O O . ASP A 1 171 ? -25.639 0.099 20.219 1.00 96.25 171 ASP A O 1
ATOM 1223 N N . ALA A 1 172 ? -27.033 0.110 21.978 1.00 94.62 172 ALA A N 1
ATOM 1224 C CA . ALA A 1 172 ? -27.922 -0.925 21.461 1.00 94.62 172 ALA A CA 1
ATOM 1225 C C . ALA A 1 172 ? -28.671 -0.517 20.175 1.00 94.62 172 ALA A C 1
ATOM 1227 O O . ALA A 1 172 ? -29.000 -1.387 19.368 1.00 94.62 172 ALA A O 1
ATOM 1228 N N . ALA A 1 173 ? -28.938 0.776 19.959 1.00 94.44 173 ALA A N 1
ATOM 1229 C CA . ALA A 1 173 ? -29.600 1.245 18.743 1.00 94.44 173 ALA A CA 1
ATOM 1230 C C . ALA A 1 173 ? -28.651 1.141 17.542 1.00 94.44 173 ALA A C 1
ATOM 1232 O O . ALA A 1 173 ? -29.038 0.620 16.497 1.00 94.44 173 ALA A O 1
ATOM 1233 N N . ALA A 1 174 ? -27.386 1.525 17.720 1.00 95.19 174 ALA A N 1
ATOM 1234 C CA . ALA A 1 174 ? -26.340 1.328 16.722 1.00 95.19 174 ALA A CA 1
ATOM 1235 C C . ALA A 1 174 ? -26.042 -0.163 16.467 1.00 95.19 174 ALA A C 1
ATOM 1237 O O . ALA A 1 174 ? -25.696 -0.552 15.349 1.00 95.19 174 ALA A O 1
ATOM 1238 N N . CYS A 1 175 ? -26.237 -1.031 17.467 1.00 95.19 175 CYS A N 1
ATOM 1239 C CA . CYS A 1 175 ? -26.194 -2.473 17.236 1.00 95.19 175 CYS A CA 1
ATOM 1240 C C . CYS A 1 175 ? -27.321 -2.963 16.315 1.00 95.19 175 CYS A C 1
ATOM 1242 O O . CYS A 1 175 ? -27.064 -3.823 15.475 1.00 95.19 175 CYS A O 1
ATOM 1244 N N . ALA A 1 176 ? -28.532 -2.416 16.426 1.00 93.44 176 ALA A N 1
ATOM 1245 C CA . ALA A 1 176 ? -29.659 -2.789 15.569 1.00 93.44 176 ALA A CA 1
ATOM 1246 C C . ALA A 1 176 ? -29.566 -2.215 14.141 1.00 93.44 176 ALA A C 1
ATOM 1248 O O . ALA A 1 176 ? -30.242 -2.714 13.242 1.00 93.44 176 ALA A O 1
ATOM 1249 N N . ASP A 1 177 ? -28.739 -1.187 13.928 1.00 92.00 177 ASP A N 1
ATOM 1250 C CA . ASP A 1 177 ? -28.514 -0.577 12.620 1.00 92.00 177 ASP A CA 1
ATOM 1251 C C . ASP A 1 177 ? -27.287 -1.187 11.910 1.00 92.00 177 ASP A C 1
ATOM 1253 O O . ASP A 1 177 ? -26.144 -0.915 12.300 1.00 92.00 177 ASP A O 1
ATOM 1257 N N . PRO A 1 178 ? -27.471 -1.988 10.844 1.00 85.00 178 PRO A N 1
ATOM 1258 C CA . PRO A 1 178 ? -26.355 -2.542 10.082 1.00 85.00 178 PRO A CA 1
ATOM 1259 C C . PRO A 1 178 ? -25.559 -1.475 9.313 1.00 85.00 178 PRO A C 1
ATOM 1261 O O . PRO A 1 178 ? -24.425 -1.748 8.929 1.00 85.00 178 PRO A O 1
ATOM 1264 N N . ALA A 1 179 ? -26.120 -0.280 9.097 1.00 86.75 179 ALA A N 1
ATOM 1265 C CA . ALA A 1 179 ? -25.467 0.837 8.419 1.00 86.75 179 ALA A CA 1
ATOM 1266 C C . ALA A 1 179 ? -24.765 1.809 9.387 1.00 86.75 179 ALA A C 1
ATOM 1268 O O . ALA A 1 179 ? -24.256 2.843 8.953 1.00 86.75 179 ALA A O 1
ATOM 1269 N N . SER A 1 180 ? -24.719 1.494 10.688 1.00 89.12 180 SER A N 1
ATOM 1270 C CA . SER A 1 180 ? -24.071 2.354 11.678 1.00 89.12 180 SER A CA 1
ATOM 1271 C C . SER A 1 180 ? -22.579 2.518 11.378 1.00 89.12 180 SER A C 1
ATOM 1273 O O . SER A 1 180 ? -21.798 1.572 11.493 1.00 89.12 180 SER A O 1
ATOM 1275 N N . ILE A 1 181 ? -22.176 3.748 11.054 1.00 89.44 181 ILE A N 1
ATOM 1276 C CA . ILE A 1 181 ? -20.781 4.111 10.760 1.00 89.44 181 ILE A CA 1
ATOM 1277 C C . ILE A 1 181 ? -19.869 4.069 11.993 1.00 89.44 181 ILE A C 1
ATOM 1279 O O . ILE A 1 181 ? -18.651 3.993 11.861 1.00 89.44 181 ILE A O 1
ATOM 1283 N N . GLU A 1 182 ? -20.448 4.121 13.195 1.00 92.00 182 GLU A N 1
ATOM 1284 C CA . GLU A 1 182 ? -19.699 4.105 14.455 1.00 92.00 182 GLU A CA 1
ATOM 1285 C C . GLU A 1 182 ? -19.471 2.692 15.005 1.00 92.00 182 GLU A C 1
ATOM 1287 O O . GLU A 1 182 ? -18.712 2.516 15.969 1.00 92.00 182 GLU A O 1
ATOM 1292 N N . ALA A 1 183 ? -20.138 1.694 14.419 1.00 94.50 183 ALA A N 1
ATOM 1293 C CA . ALA A 1 183 ? -19.909 0.302 14.747 1.00 94.50 183 ALA A CA 1
ATOM 1294 C C . ALA A 1 183 ? -18.530 -0.137 14.248 1.00 94.50 183 ALA A C 1
ATOM 1296 O O . ALA A 1 183 ? -18.077 0.230 13.163 1.00 94.50 183 ALA A O 1
ATOM 1297 N N . ILE A 1 184 ? -17.881 -0.969 15.049 1.00 96.62 184 ILE A N 1
ATOM 1298 C CA . ILE A 1 184 ? -16.604 -1.581 14.720 1.00 96.62 184 ILE A CA 1
ATOM 1299 C C . ILE A 1 184 ? -16.757 -3.096 14.690 1.00 96.62 184 ILE A C 1
ATOM 1301 O O . ILE A 1 184 ? -17.578 -3.677 15.406 1.00 96.62 184 ILE A O 1
ATOM 1305 N N . VAL A 1 185 ? -15.937 -3.746 13.875 1.00 96.88 185 VAL A N 1
ATOM 1306 C CA . VAL A 1 185 ? -15.852 -5.205 13.813 1.00 96.88 185 VAL A CA 1
ATOM 1307 C C . VAL A 1 185 ? -14.425 -5.613 14.116 1.00 96.88 185 VAL A C 1
ATOM 1309 O O . VAL A 1 185 ? -13.496 -5.214 13.414 1.00 96.88 185 VAL A O 1
ATOM 1312 N N . ILE A 1 186 ? -14.258 -6.427 15.152 1.00 97.44 186 ILE A N 1
ATOM 1313 C CA . ILE A 1 186 ? -12.973 -6.993 15.540 1.00 97.44 186 ILE A CA 1
ATOM 1314 C C . ILE A 1 186 ? -12.958 -8.464 15.128 1.00 97.44 186 ILE A C 1
ATOM 1316 O O . ILE A 1 186 ? -13.792 -9.250 15.576 1.00 97.44 186 ILE A O 1
ATOM 1320 N N . THR A 1 187 ? -12.003 -8.831 14.278 1.00 96.56 187 THR A N 1
ATOM 1321 C CA . THR A 1 187 ? -11.621 -10.212 13.958 1.00 96.56 187 THR A CA 1
ATOM 1322 C C . THR A 1 187 ? -10.257 -10.512 14.577 1.00 96.56 187 THR A C 1
ATOM 1324 O O . THR A 1 187 ? -9.569 -9.608 15.043 1.00 96.56 187 THR A O 1
ATOM 1327 N N . GLY A 1 188 ? -9.831 -11.779 14.593 1.00 94.44 188 GLY A N 1
ATOM 1328 C CA . GLY A 1 188 ? -8.516 -12.137 15.143 1.00 94.44 188 GLY A CA 1
ATOM 1329 C C . GLY A 1 188 ? -7.347 -11.410 14.460 1.00 94.44 188 GLY A C 1
ATOM 1330 O O . GLY A 1 188 ? -6.321 -11.180 15.079 1.00 94.44 188 GLY A O 1
ATOM 1331 N N . ASP A 1 189 ? -7.501 -11.008 13.201 1.00 94.69 189 ASP A N 1
ATOM 1332 C CA . ASP A 1 189 ? -6.453 -10.405 12.373 1.00 94.69 189 ASP A CA 1
ATOM 1333 C C . ASP A 1 189 ? -6.694 -8.923 12.025 1.00 94.69 189 ASP A C 1
ATOM 1335 O O . ASP A 1 189 ? -5.928 -8.355 11.239 1.00 94.69 189 ASP A O 1
ATOM 1339 N N . ALA A 1 190 ? -7.772 -8.304 12.526 1.00 95.12 190 ALA A N 1
ATOM 1340 C CA . ALA A 1 190 ? -8.110 -6.925 12.182 1.00 95.12 190 ALA A CA 1
ATOM 1341 C C . ALA A 1 190 ? -9.136 -6.269 13.121 1.00 95.12 190 ALA A C 1
ATOM 1343 O O . ALA A 1 190 ? -10.034 -6.918 13.650 1.00 95.12 190 ALA A O 1
ATOM 1344 N N . ILE A 1 191 ? -9.070 -4.944 13.211 1.00 96.50 191 ILE A N 1
ATOM 1345 C CA . ILE A 1 191 ? -10.168 -4.066 13.627 1.00 96.50 191 ILE A CA 1
ATOM 1346 C C . ILE A 1 191 ? -10.643 -3.276 12.403 1.00 96.50 191 ILE A C 1
ATOM 1348 O O . ILE A 1 191 ? -9.831 -2.740 11.654 1.00 96.50 191 ILE A O 1
ATOM 1352 N N . ARG A 1 192 ? -11.951 -3.223 12.158 1.00 95.06 192 ARG A N 1
ATOM 1353 C CA . ARG A 1 192 ? -12.558 -2.474 11.048 1.00 95.06 192 ARG A CA 1
ATOM 1354 C C . ARG A 1 192 ? -13.519 -1.439 11.597 1.00 95.06 192 ARG A C 1
ATOM 1356 O O . ARG A 1 192 ? -14.322 -1.768 12.470 1.00 95.06 192 ARG A O 1
ATOM 1363 N N . PHE A 1 193 ? -13.443 -0.223 11.082 1.00 92.25 193 PHE A N 1
ATOM 1364 C CA . PHE A 1 193 ? -14.334 0.877 11.434 1.00 92.25 193 PHE A CA 1
ATOM 1365 C C . PHE A 1 193 ? -14.466 1.797 10.223 1.00 92.25 193 PHE A C 1
ATOM 1367 O O . PHE A 1 193 ? -13.459 2.158 9.618 1.00 92.25 193 PHE A O 1
ATOM 1374 N N . HIS A 1 194 ? -15.695 2.167 9.862 1.00 88.44 194 HIS A N 1
ATOM 1375 C CA . HIS A 1 194 ? -15.960 2.926 8.636 1.00 88.44 194 HIS A CA 1
ATOM 1376 C C . HIS A 1 194 ? -15.235 2.314 7.406 1.00 88.44 194 HIS A C 1
ATOM 1378 O O . HIS A 1 194 ? -15.383 1.122 7.136 1.00 88.44 194 HIS A O 1
ATOM 1384 N N . GLU A 1 195 ? -14.437 3.116 6.697 1.00 85.75 195 GLU A N 1
ATOM 1385 C CA . GLU A 1 195 ? -13.612 2.755 5.532 1.00 85.75 195 GLU A CA 1
ATOM 1386 C C . GLU A 1 195 ? -12.165 2.375 5.900 1.00 85.75 195 GLU A C 1
ATOM 1388 O O . GLU A 1 195 ? -11.325 2.190 5.021 1.00 85.75 195 GLU A O 1
ATOM 1393 N N . SER A 1 196 ? -11.869 2.240 7.194 1.00 92.12 196 SER A N 1
ATOM 1394 C CA . SER A 1 196 ? -10.526 1.987 7.709 1.00 92.12 196 SER A CA 1
ATOM 1395 C C . SER A 1 196 ? -10.383 0.574 8.271 1.00 92.12 196 SER A C 1
ATOM 1397 O O . SER A 1 196 ? -11.292 0.010 8.896 1.00 92.12 196 SER A O 1
ATOM 1399 N N . VAL A 1 197 ? -9.193 0.003 8.101 1.00 95.25 197 VAL A N 1
ATOM 1400 C CA . VAL A 1 197 ? -8.798 -1.289 8.666 1.00 95.25 197 VAL A CA 1
ATOM 1401 C C . VAL A 1 197 ? -7.492 -1.147 9.437 1.00 95.25 197 VAL A C 1
ATOM 1403 O O . VAL A 1 197 ? -6.522 -0.600 8.935 1.00 95.25 197 VAL A O 1
ATOM 1406 N N . GLY A 1 198 ? -7.459 -1.650 10.667 1.00 95.06 198 GLY A N 1
ATOM 1407 C CA . GLY A 1 198 ? -6.253 -1.778 11.479 1.00 95.06 198 GLY A CA 1
ATOM 1408 C C . GLY A 1 198 ? -5.840 -3.232 11.593 1.00 95.06 198 GLY A C 1
ATOM 1409 O O . GLY A 1 198 ? -6.640 -4.066 12.016 1.00 95.06 198 GLY A O 1
ATOM 1410 N N . ARG A 1 199 ? -4.591 -3.553 11.256 1.00 95.25 199 ARG A N 1
ATOM 1411 C CA . ARG A 1 199 ? -4.019 -4.892 11.434 1.00 95.25 199 ARG A CA 1
ATOM 1412 C C . ARG A 1 199 ? -3.063 -4.917 12.627 1.00 95.25 199 ARG A C 1
ATOM 1414 O O . ARG A 1 199 ? -2.154 -4.088 12.675 1.00 95.25 199 ARG A O 1
ATOM 1421 N N . PRO A 1 200 ? -3.246 -5.834 13.589 1.00 94.38 200 PRO A N 1
ATOM 1422 C CA . PRO A 1 200 ? -2.360 -5.951 14.739 1.00 94.38 200 PRO A CA 1
ATOM 1423 C C . PRO A 1 200 ? -0.937 -6.329 14.297 1.00 94.38 200 PRO A C 1
ATOM 1425 O O . PRO A 1 200 ? -0.715 -7.326 13.606 1.00 94.38 200 PRO A O 1
ATOM 1428 N N . ARG A 1 201 ? 0.038 -5.514 14.703 1.00 91.69 201 ARG A N 1
ATOM 1429 C CA . ARG A 1 201 ? 1.479 -5.760 14.539 1.00 91.69 201 ARG A CA 1
ATOM 1430 C C . ARG A 1 201 ? 2.075 -6.370 15.796 1.00 91.69 201 ARG A C 1
ATOM 1432 O O . ARG A 1 201 ? 2.822 -7.338 15.717 1.00 91.69 201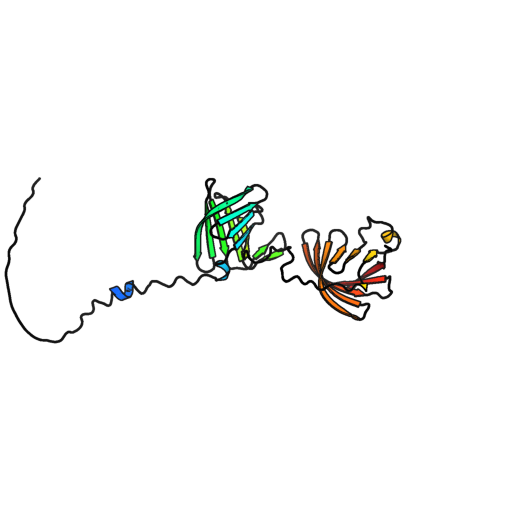 ARG A O 1
ATOM 1439 N N . GLU A 1 202 ? 1.683 -5.834 16.944 1.00 91.00 202 GLU A N 1
ATOM 1440 C CA . GLU A 1 202 ? 2.084 -6.312 18.260 1.00 91.00 202 GLU A CA 1
ATOM 1441 C C . GLU A 1 202 ? 0.854 -6.387 19.162 1.00 91.00 202 GLU A C 1
ATOM 1443 O O . GLU A 1 202 ? 0.032 -5.473 19.169 1.00 91.00 202 GLU A O 1
ATOM 1448 N N . VAL A 1 203 ? 0.736 -7.472 19.927 1.00 94.38 203 VAL A N 1
ATOM 1449 C CA . VAL A 1 203 ? -0.307 -7.656 20.939 1.00 94.38 203 VAL A CA 1
ATOM 1450 C C . VAL A 1 203 ? 0.370 -8.036 22.247 1.00 94.38 203 VAL A C 1
ATOM 1452 O O . VAL A 1 203 ? 1.060 -9.053 22.328 1.00 94.38 203 VAL A O 1
ATOM 1455 N N . ARG A 1 204 ? 0.144 -7.234 23.287 1.00 94.25 204 ARG A N 1
ATOM 1456 C CA . ARG A 1 204 ? 0.649 -7.470 24.638 1.00 94.25 204 ARG A CA 1
ATOM 1457 C C . ARG A 1 204 ? -0.516 -7.572 25.611 1.00 94.25 204 ARG A C 1
ATOM 1459 O O . ARG A 1 204 ? -1.196 -6.582 25.867 1.00 94.25 204 ARG A O 1
ATOM 1466 N N . MET A 1 205 ? -0.728 -8.763 26.164 1.00 94.38 205 MET A N 1
ATOM 1467 C CA . MET A 1 205 ? -1.750 -8.981 27.191 1.00 94.38 205 MET A CA 1
ATOM 1468 C C . MET A 1 205 ? -1.379 -8.287 28.503 1.00 94.38 205 MET A C 1
ATOM 1470 O O . MET A 1 205 ? -0.228 -8.325 28.937 1.00 94.38 205 MET A O 1
ATOM 1474 N N . GLU A 1 206 ? -2.379 -7.705 29.158 1.00 93.88 206 GLU A N 1
ATOM 1475 C CA . GLU A 1 206 ? -2.292 -7.039 30.465 1.00 93.88 206 GLU A CA 1
ATOM 1476 C C . GLU A 1 206 ? -3.221 -7.709 31.497 1.00 93.88 206 GLU A C 1
ATOM 1478 O O . GLU A 1 206 ? -3.735 -7.068 32.414 1.00 93.88 206 GLU A O 1
ATOM 1483 N N . GLY A 1 207 ? -3.466 -9.006 31.311 1.00 89.88 207 GLY A N 1
ATOM 1484 C CA . GLY A 1 207 ? -4.485 -9.796 32.002 1.00 89.88 207 GLY A CA 1
ATOM 1485 C C . GLY A 1 207 ? -5.428 -10.452 30.996 1.00 89.88 207 GLY A C 1
ATOM 1486 O O . GLY A 1 207 ? -5.211 -10.337 29.793 1.00 89.88 207 GLY A O 1
ATOM 1487 N N . ASP A 1 208 ? -6.471 -11.121 31.481 1.00 91.56 208 ASP A N 1
ATOM 1488 C CA . ASP A 1 208 ? -7.403 -11.861 30.615 1.00 91.56 208 ASP A CA 1
ATOM 1489 C C . ASP A 1 208 ? -8.330 -10.929 29.809 1.00 91.56 208 ASP A C 1
ATOM 1491 O O . ASP A 1 208 ? -8.708 -11.247 28.684 1.00 91.56 208 ASP A O 1
ATOM 1495 N N . ASP A 1 209 ? -8.606 -9.737 30.349 1.00 96.12 209 ASP A N 1
ATOM 1496 C CA . ASP A 1 209 ? -9.595 -8.783 29.827 1.00 96.12 209 ASP A CA 1
ATOM 1497 C C . ASP A 1 209 ? -8.972 -7.470 29.324 1.00 96.12 209 ASP A C 1
ATOM 1499 O O . ASP A 1 209 ? -9.669 -6.471 29.136 1.00 96.12 209 ASP A O 1
ATOM 1503 N N . ALA A 1 210 ? -7.648 -7.414 29.157 1.00 97.12 210 ALA A N 1
ATOM 1504 C CA . ALA A 1 210 ? -6.958 -6.208 28.708 1.00 97.12 210 ALA A CA 1
ATOM 1505 C C . ALA A 1 210 ? -5.750 -6.526 27.823 1.00 97.12 210 ALA A C 1
ATOM 1507 O O . ALA A 1 210 ? -4.989 -7.452 28.103 1.00 97.12 210 ALA A O 1
ATOM 1508 N N . ALA A 1 211 ? -5.551 -5.725 26.780 1.00 97.06 211 ALA A N 1
ATOM 1509 C CA . ALA A 1 211 ? -4.394 -5.813 25.901 1.00 97.06 211 ALA A CA 1
ATOM 1510 C C . ALA A 1 211 ? -3.986 -4.432 25.386 1.00 97.06 211 ALA A C 1
ATOM 1512 O O . ALA A 1 211 ? -4.836 -3.606 25.058 1.00 97.06 211 ALA A O 1
ATOM 1513 N N . THR A 1 212 ? -2.682 -4.214 25.254 1.00 96.94 212 THR A N 1
ATOM 1514 C CA . THR A 1 212 ? -2.124 -3.114 24.466 1.00 96.94 212 THR A CA 1
ATOM 1515 C C . THR A 1 212 ? -1.743 -3.653 23.091 1.00 96.94 212 THR A C 1
ATOM 1517 O O . THR A 1 212 ? -1.063 -4.676 22.985 1.00 96.94 212 THR A O 1
ATOM 1520 N N . VAL A 1 213 ? -2.223 -2.994 22.040 1.00 96.50 213 VAL A N 1
ATOM 1521 C CA . VAL A 1 213 ? -2.099 -3.435 20.650 1.00 96.50 213 VAL A CA 1
ATOM 1522 C C . VAL A 1 213 ? -1.557 -2.298 19.801 1.00 96.50 213 VAL A C 1
ATOM 1524 O O . VAL A 1 213 ? -2.128 -1.209 19.782 1.00 96.50 213 VAL A O 1
ATOM 1527 N N . VAL A 1 214 ? -0.486 -2.563 19.059 1.00 95.62 214 VAL A N 1
ATOM 1528 C CA . VAL A 1 214 ? -0.016 -1.660 18.003 1.00 95.62 214 VAL A CA 1
ATOM 1529 C C . VAL A 1 214 ? -0.679 -2.088 16.705 1.00 95.62 214 VAL A C 1
ATOM 1531 O O . VAL A 1 214 ? -0.450 -3.200 16.222 1.00 95.62 214 VAL A O 1
ATOM 1534 N N . PHE A 1 215 ? -1.519 -1.221 16.152 1.00 95.12 215 PHE A N 1
ATOM 1535 C CA . PHE A 1 215 ? -2.187 -1.449 14.877 1.00 95.12 215 PHE A CA 1
ATOM 1536 C C . PHE A 1 215 ? -1.483 -0.682 13.761 1.00 95.12 215 PHE A C 1
ATOM 1538 O O . PHE A 1 215 ? -1.204 0.506 13.913 1.00 95.12 215 PHE A O 1
ATOM 1545 N N . ALA A 1 216 ? -1.269 -1.352 12.630 1.00 94.00 216 ALA A N 1
ATOM 1546 C CA . ALA A 1 216 ? -0.999 -0.709 11.351 1.00 94.00 216 ALA A CA 1
ATOM 1547 C C . ALA A 1 216 ? -2.336 -0.477 10.641 1.00 94.00 216 ALA A C 1
ATOM 1549 O O . ALA A 1 216 ? -3.009 -1.437 10.254 1.00 94.00 216 ALA A O 1
ATOM 1550 N N . TYR A 1 217 ? -2.735 0.783 10.539 1.00 93.56 217 TYR A N 1
ATOM 1551 C CA . TYR A 1 217 ? -3.977 1.217 9.924 1.00 93.56 217 TYR A CA 1
ATOM 1552 C C . TYR A 1 217 ? -3.792 1.590 8.458 1.00 93.56 217 TYR A C 1
ATOM 1554 O O . TYR A 1 217 ? -2.754 2.117 8.062 1.00 93.56 217 TYR A O 1
ATOM 1562 N N . GLU A 1 218 ? -4.844 1.351 7.687 1.00 91.19 218 GLU A N 1
ATOM 1563 C CA . GLU A 1 218 ? -5.029 1.803 6.316 1.00 91.19 218 GLU A CA 1
ATOM 1564 C C . GLU A 1 218 ? -6.461 2.328 6.165 1.00 91.19 218 GLU A C 1
ATOM 1566 O O . GLU A 1 218 ? -7.414 1.653 6.569 1.00 91.19 218 GLU A O 1
ATOM 1571 N N . GLY A 1 219 ? -6.615 3.530 5.613 1.00 89.38 219 GLY A N 1
ATOM 1572 C CA . GLY A 1 219 ? -7.914 4.163 5.383 1.00 89.38 219 GLY A CA 1
ATOM 1573 C C . GLY A 1 219 ? -7.764 5.535 4.733 1.00 89.38 219 GLY A C 1
ATOM 1574 O O . GLY A 1 219 ? -6.760 6.211 4.943 1.00 89.38 219 GLY A O 1
ATOM 1575 N N . GLU A 1 220 ? -8.732 5.940 3.907 1.00 84.12 220 GLU A N 1
ATOM 1576 C CA . GLU A 1 220 ? -8.737 7.246 3.215 1.00 84.12 220 GLU A CA 1
ATOM 1577 C C . GLU A 1 220 ? -7.445 7.548 2.421 1.00 84.12 220 GLU A C 1
ATOM 1579 O O . GLU A 1 220 ? -7.006 8.693 2.320 1.00 84.12 220 GLU A O 1
ATOM 1584 N N . GLY A 1 221 ? -6.793 6.509 1.886 1.00 84.75 221 GLY A N 1
ATOM 1585 C CA . GLY A 1 221 ? -5.516 6.631 1.171 1.00 84.75 221 GLY A CA 1
ATOM 1586 C C . GLY A 1 221 ? -4.295 6.883 2.064 1.00 84.75 221 GLY A C 1
ATOM 1587 O O . GLY A 1 221 ? -3.213 7.127 1.545 1.00 84.75 221 GLY A O 1
ATOM 1588 N N . HIS A 1 222 ? -4.448 6.813 3.386 1.00 78.88 222 HIS A N 1
ATOM 1589 C CA . HIS A 1 222 ? -3.370 6.992 4.351 1.00 78.88 222 HIS A CA 1
ATOM 1590 C C . HIS A 1 222 ? -3.034 5.678 5.053 1.00 78.88 222 HIS A C 1
ATOM 1592 O O . HIS A 1 222 ? -3.897 4.825 5.277 1.00 78.88 222 HIS A O 1
ATOM 1598 N N . GLN A 1 223 ? -1.771 5.556 5.454 1.00 86.88 223 GLN A N 1
ATOM 1599 C CA . GLN A 1 223 ? -1.285 4.497 6.327 1.00 86.88 223 GLN A CA 1
ATOM 1600 C C . GLN A 1 223 ? -0.657 5.123 7.569 1.00 86.88 223 GLN A C 1
ATOM 1602 O O . GLN A 1 223 ? 0.094 6.094 7.473 1.00 86.88 223 GLN A O 1
ATOM 1607 N N . TRP A 1 224 ? -0.975 4.591 8.744 1.00 91.88 224 TRP A N 1
ATOM 1608 C CA . TRP A 1 224 ? -0.397 5.063 10.001 1.00 91.88 224 TRP A CA 1
ATOM 1609 C C . TRP A 1 224 ? -0.339 3.944 11.031 1.00 91.88 224 TRP A C 1
ATOM 1611 O O . TRP A 1 224 ? -1.086 2.971 10.959 1.00 91.88 224 TRP A O 1
ATOM 1621 N N . GLU A 1 225 ? 0.530 4.090 12.025 1.00 92.12 225 GLU A N 1
ATOM 1622 C CA . GLU A 1 225 ? 0.557 3.196 13.179 1.00 92.12 225 GLU A CA 1
ATOM 1623 C C . GLU A 1 225 ? 0.006 3.903 14.410 1.00 92.12 225 GLU A C 1
ATOM 1625 O O . GLU A 1 225 ? 0.242 5.091 14.637 1.00 92.12 225 GLU A O 1
ATOM 1630 N N . SER A 1 226 ? -0.756 3.172 15.218 1.00 94.06 226 SER A N 1
ATOM 1631 C CA . SER A 1 226 ? -1.248 3.689 16.488 1.00 94.06 226 SER A CA 1
ATOM 1632 C C . SER A 1 226 ? -1.362 2.572 17.514 1.00 94.06 226 SER A C 1
ATOM 1634 O O . SER A 1 226 ? -1.920 1.503 17.256 1.00 94.06 226 SER A O 1
ATOM 1636 N N . GLU A 1 227 ? -0.829 2.853 18.700 1.00 94.81 227 GLU A N 1
ATOM 1637 C CA . GLU A 1 227 ? -1.035 2.034 19.885 1.0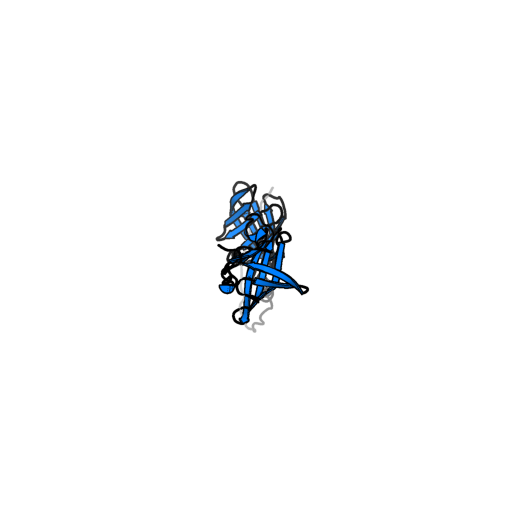0 94.81 227 GLU A CA 1
ATOM 1638 C C . GLU A 1 227 ? -2.427 2.307 20.467 1.00 94.81 227 GLU A C 1
ATOM 1640 O O . GLU A 1 227 ? -2.863 3.455 20.583 1.00 94.81 227 GLU A O 1
ATOM 1645 N N . GLN A 1 228 ? -3.126 1.231 20.807 1.00 96.50 228 GLN A N 1
ATOM 1646 C CA . GLN A 1 228 ? -4.446 1.241 21.411 1.00 96.50 228 GLN A CA 1
ATOM 1647 C C . GLN A 1 228 ? -4.452 0.286 22.594 1.00 96.50 228 GLN A C 1
ATOM 1649 O O . GLN A 1 228 ? -3.929 -0.826 22.516 1.00 96.50 228 GLN A O 1
ATOM 1654 N N . ARG A 1 229 ? -5.116 0.680 23.674 1.00 97.00 229 ARG A N 1
ATOM 1655 C CA . ARG A 1 229 ? -5.421 -0.219 24.780 1.00 97.00 229 ARG A CA 1
ATOM 1656 C C . ARG A 1 229 ? -6.867 -0.671 24.683 1.00 97.00 229 ARG A C 1
ATOM 1658 O O . ARG A 1 229 ? -7.773 0.159 24.736 1.00 97.00 229 ARG A O 1
ATOM 1665 N N . LEU A 1 230 ? -7.069 -1.977 24.579 1.00 97.88 230 LEU A N 1
ATOM 1666 C CA . LEU A 1 230 ? -8.372 -2.628 24.628 1.00 97.88 230 LEU A CA 1
ATOM 1667 C C . LEU A 1 230 ? -8.600 -3.164 26.037 1.00 97.88 230 LEU A C 1
ATOM 1669 O O . LEU A 1 230 ? -7.722 -3.817 26.604 1.00 97.88 230 LEU A O 1
ATOM 1673 N N . ARG A 1 231 ? -9.774 -2.904 26.608 1.00 97.88 231 ARG A N 1
ATOM 1674 C CA . ARG A 1 231 ? -10.163 -3.423 27.921 1.00 97.88 231 ARG A CA 1
ATOM 1675 C C . ARG A 1 231 ? -11.637 -3.804 27.931 1.00 97.88 231 ARG A C 1
ATOM 1677 O O . ARG A 1 231 ? -12.468 -3.046 27.446 1.00 97.88 231 ARG A O 1
ATOM 1684 N N . LEU A 1 232 ? -11.955 -4.934 28.548 1.00 97.38 232 LEU A N 1
ATOM 1685 C CA . LEU A 1 232 ? -13.315 -5.356 28.859 1.00 97.38 232 LEU A CA 1
ATOM 1686 C C . LEU A 1 232 ? -13.568 -5.140 30.358 1.00 97.38 232 LEU A C 1
ATOM 1688 O O . LEU A 1 232 ? -13.295 -6.036 31.154 1.00 97.38 232 LEU A O 1
ATOM 1692 N N . PRO A 1 233 ? -14.018 -3.950 30.812 1.00 95.56 233 PRO A N 1
ATOM 1693 C CA . PRO A 1 233 ? -14.440 -3.789 32.207 1.00 95.56 233 PRO A CA 1
ATOM 1694 C C . PRO A 1 233 ? -15.584 -4.743 32.581 1.00 95.56 233 PRO A C 1
ATOM 1696 O O . PRO A 1 233 ? -15.686 -5.148 33.736 1.00 95.56 233 PRO A O 1
ATOM 1699 N N . GLU A 1 234 ? -16.411 -5.102 31.599 1.00 93.44 234 GLU A N 1
ATOM 1700 C CA . GLU A 1 234 ? -17.486 -6.088 31.667 1.00 93.44 234 GLU A CA 1
ATOM 1701 C C . GLU A 1 234 ? -17.484 -6.885 30.351 1.00 93.44 234 GLU A C 1
ATOM 1703 O O . GLU A 1 234 ? -17.019 -6.377 29.331 1.00 93.44 234 GLU A O 1
ATOM 1708 N N . ALA A 1 235 ? -18.028 -8.106 30.338 1.00 90.06 235 ALA A N 1
ATOM 1709 C CA . ALA A 1 235 ? -17.966 -8.999 29.168 1.00 90.06 235 ALA A CA 1
ATOM 1710 C C . ALA A 1 235 ? -18.533 -8.384 27.866 1.00 90.06 235 ALA A C 1
ATOM 1712 O O . ALA A 1 235 ? -18.040 -8.672 26.767 1.00 90.06 235 ALA A O 1
ATOM 1713 N N . ASP A 1 236 ? -19.535 -7.511 28.010 1.00 95.69 236 ASP A N 1
ATOM 1714 C CA . ASP A 1 236 ? -20.255 -6.860 26.911 1.00 95.69 236 ASP A CA 1
ATOM 1715 C C . ASP A 1 236 ? -19.936 -5.367 26.766 1.00 95.69 236 ASP A C 1
ATOM 1717 O O . ASP A 1 236 ? -20.585 -4.673 25.984 1.00 95.69 236 ASP A O 1
ATOM 1721 N N . THR A 1 237 ? -18.919 -4.867 27.473 1.00 97.44 237 THR A N 1
ATOM 1722 C CA . THR A 1 237 ? -18.460 -3.479 27.361 1.00 97.44 237 THR A CA 1
ATOM 1723 C C . THR A 1 237 ? -16.998 -3.462 26.942 1.00 97.44 237 THR A C 1
ATOM 1725 O O . THR A 1 237 ? -16.148 -3.951 27.673 1.00 97.44 237 THR A O 1
ATOM 1728 N N . LEU A 1 238 ? -16.697 -2.856 25.795 1.00 98.06 238 LEU A N 1
ATOM 1729 C CA . LEU A 1 238 ? -15.338 -2.618 25.315 1.00 98.06 238 LEU A CA 1
ATOM 1730 C C . LEU A 1 238 ? -14.956 -1.155 25.530 1.00 98.06 238 LEU A C 1
ATOM 1732 O O . LEU A 1 238 ? -15.598 -0.250 25.000 1.00 98.06 238 LEU A O 1
ATOM 1736 N N . GLU A 1 239 ? -13.875 -0.932 26.267 1.00 98.00 239 GLU A N 1
ATOM 1737 C CA . GLU A 1 239 ? -13.1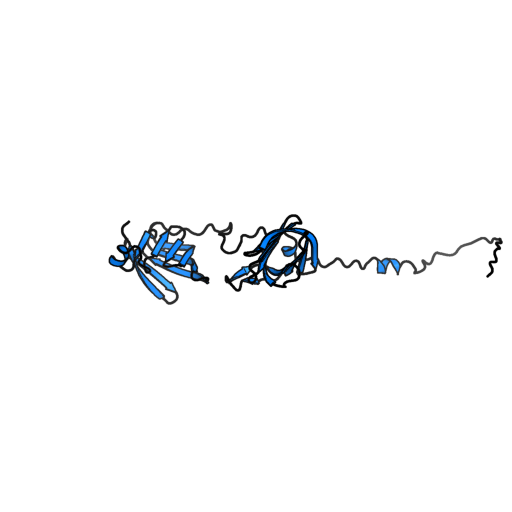67 0.341 26.320 1.00 98.00 239 GLU A CA 1
ATOM 1738 C C . GLU A 1 239 ? -11.955 0.298 25.384 1.00 98.00 239 GLU A C 1
ATOM 1740 O O . GLU A 1 239 ? -11.118 -0.603 25.467 1.00 98.00 239 GLU A O 1
ATOM 1745 N N . ILE A 1 240 ? -11.842 1.307 24.523 1.00 97.25 240 ILE A N 1
ATOM 1746 C CA . ILE A 1 240 ? -10.685 1.541 23.657 1.00 97.25 240 ILE A CA 1
ATOM 1747 C C . ILE A 1 240 ? -10.054 2.856 24.094 1.00 97.25 240 ILE A C 1
ATOM 1749 O O . ILE A 1 240 ? -10.713 3.896 24.081 1.00 97.25 240 ILE A O 1
ATOM 1753 N N . THR A 1 241 ? -8.791 2.813 24.508 1.00 97.19 241 THR A N 1
ATOM 1754 C CA . THR A 1 241 ? -8.005 4.015 24.804 1.00 97.19 241 THR A CA 1
ATOM 1755 C C . THR A 1 241 ? -6.936 4.193 23.741 1.00 97.19 241 THR A C 1
ATOM 1757 O O . THR A 1 241 ? -6.052 3.347 23.622 1.00 97.19 241 THR A O 1
ATOM 1760 N N . GLY A 1 242 ? -7.024 5.287 22.995 1.00 90.38 242 GLY A N 1
ATOM 1761 C CA . GLY A 1 242 ? -6.087 5.632 21.937 1.00 90.38 242 GLY A CA 1
ATOM 1762 C C . GLY A 1 242 ? -5.076 6.705 22.334 1.00 90.38 242 GLY A C 1
ATOM 1763 O O . GLY A 1 242 ? -4.961 7.061 23.515 1.00 90.38 242 GLY A O 1
ATOM 1764 N N . PRO A 1 243 ? -4.343 7.246 21.345 1.00 82.50 243 PRO A N 1
ATOM 1765 C CA . PRO A 1 243 ? -3.441 8.367 21.564 1.00 82.50 243 PRO A CA 1
ATOM 1766 C C . PRO A 1 243 ? -4.198 9.578 22.129 1.00 82.50 243 PRO A C 1
ATOM 1768 O O . PRO A 1 243 ? -5.416 9.696 22.003 1.00 82.50 243 PRO A O 1
ATOM 1771 N N . GLU A 1 244 ? -3.465 10.458 22.813 1.00 85.56 244 GLU A N 1
ATOM 1772 C CA . GLU A 1 244 ? -4.015 11.657 23.472 1.00 85.56 244 GLU A CA 1
ATOM 1773 C C . GLU A 1 244 ? -5.105 11.371 24.522 1.00 85.56 244 GLU A C 1
ATOM 1775 O O . GLU A 1 244 ? -5.883 12.248 24.885 1.00 85.56 244 GLU A O 1
ATOM 1780 N N . GLN A 1 245 ? -5.132 10.146 25.060 1.00 82.19 245 GLN A N 1
ATOM 1781 C CA . GLN A 1 245 ? -6.135 9.682 26.027 1.00 82.19 245 GLN A CA 1
ATOM 1782 C C . GLN A 1 245 ? -7.571 9.708 25.486 1.00 82.19 245 GLN A C 1
ATOM 1784 O O . GLN A 1 245 ? -8.523 9.734 26.275 1.00 82.19 245 GLN A O 1
ATOM 1789 N N . LEU A 1 246 ? -7.748 9.654 24.159 1.00 89.94 246 LEU A N 1
ATOM 1790 C CA . LEU A 1 246 ? -9.060 9.415 23.574 1.00 89.94 246 LEU A CA 1
ATOM 1791 C C . LEU A 1 246 ? -9.617 8.112 24.148 1.00 89.94 246 LEU A C 1
ATOM 1793 O O . LEU A 1 246 ? -8.979 7.066 24.044 1.00 89.94 246 LEU A O 1
ATOM 1797 N N . ARG A 1 247 ? -10.808 8.171 24.742 1.00 93.88 247 ARG A N 1
ATOM 1798 C CA . ARG A 1 247 ? -11.498 7.001 25.281 1.00 93.88 247 ARG A CA 1
ATOM 1799 C C . ARG A 1 247 ? -12.813 6.807 24.551 1.00 93.88 247 ARG A C 1
ATOM 1801 O O . ARG A 1 247 ? -13.665 7.692 24.558 1.00 93.88 247 ARG A O 1
ATOM 1808 N N . LEU A 1 248 ? -12.981 5.628 23.974 1.00 94.56 248 LEU A N 1
ATOM 1809 C CA . LEU A 1 248 ? -14.230 5.175 23.386 1.00 94.56 248 LEU A CA 1
ATOM 1810 C C . LEU A 1 248 ? -14.769 4.024 24.224 1.00 94.56 248 LEU A C 1
ATOM 1812 O O . LEU A 1 248 ? -14.021 3.128 24.608 1.00 94.56 248 LEU A O 1
ATOM 1816 N N . GLN A 1 249 ? -16.071 4.045 24.479 1.00 96.94 249 GLN A N 1
ATOM 1817 C CA . GLN A 1 249 ? -16.790 2.919 25.054 1.00 96.94 249 GLN A CA 1
ATOM 1818 C C . GLN A 1 249 ? -17.765 2.382 24.008 1.00 96.94 249 GLN A C 1
ATOM 1820 O O . GLN A 1 249 ? -18.401 3.153 23.280 1.00 96.94 249 GLN A O 1
ATOM 1825 N N . ARG A 1 250 ? -17.847 1.057 23.911 1.00 97.56 250 ARG A N 1
ATOM 1826 C CA . ARG A 1 250 ? -18.717 0.333 22.989 1.00 97.56 250 ARG A CA 1
ATOM 1827 C C . ARG A 1 250 ? -19.404 -0.818 23.717 1.00 97.56 250 ARG A C 1
ATOM 1829 O O . ARG A 1 250 ? -18.818 -1.418 24.614 1.00 97.56 250 ARG A O 1
ATOM 1836 N N . VAL A 1 251 ? -20.623 -1.141 23.310 1.00 97.88 251 VAL A N 1
ATOM 1837 C CA . VAL A 1 251 ? -21.364 -2.325 23.749 1.00 97.88 251 VAL A CA 1
ATOM 1838 C C . VAL A 1 251 ? -21.211 -3.445 22.729 1.00 97.88 251 VAL A C 1
ATOM 1840 O O . VAL A 1 251 ? -21.123 -3.187 21.524 1.00 97.88 251 VAL A O 1
ATOM 1843 N N . ARG A 1 252 ? -21.173 -4.691 23.200 1.00 97.44 252 ARG A N 1
ATOM 1844 C CA . ARG A 1 252 ? -21.176 -5.869 22.333 1.00 97.44 252 ARG A CA 1
ATOM 1845 C C . ARG A 1 252 ? -22.535 -5.988 21.653 1.00 97.44 252 ARG A C 1
ATOM 1847 O O . ARG A 1 252 ? -23.573 -5.951 22.311 1.00 97.44 252 ARG A O 1
ATOM 1854 N N . CYS A 1 253 ? -22.532 -6.146 20.337 1.00 96.38 253 CYS A N 1
ATOM 1855 C CA . CYS A 1 253 ? -23.749 -6.453 19.603 1.00 96.38 253 CYS A CA 1
ATOM 1856 C C . CYS A 1 253 ? -24.022 -7.954 19.659 1.00 96.38 253 CYS A C 1
ATOM 1858 O O . CYS A 1 253 ? -23.098 -8.757 19.532 1.00 96.38 253 CYS A O 1
ATOM 1860 N N . ALA A 1 254 ? -25.292 -8.317 19.832 1.00 88.56 254 ALA A N 1
ATOM 1861 C CA . ALA A 1 254 ? -25.722 -9.693 19.638 1.00 88.56 254 ALA A CA 1
ATOM 1862 C C . ALA A 1 254 ? -25.471 -10.114 18.180 1.00 88.56 254 ALA A C 1
ATOM 1864 O O . ALA A 1 254 ? -25.593 -9.282 17.274 1.00 88.56 254 ALA A O 1
ATOM 1865 N N . GLU A 1 255 ? -25.093 -11.378 17.990 1.00 67.31 255 GLU A N 1
ATOM 1866 C CA . GLU A 1 255 ? -24.977 -12.002 16.664 1.00 67.31 255 GLU A CA 1
ATOM 1867 C C . GLU A 1 255 ? -26.335 -12.131 15.962 1.00 67.31 255 GLU A C 1
ATOM 1869 O O . GLU A 1 255 ? -27.350 -12.390 16.654 1.00 67.31 255 GLU A O 1
#